Protein AF-A0A925VDE5-F1 (afdb_monomer)

Radius of gyration: 20.54 Å; Cα contacts (8 Å, |Δi|>4): 444; chains: 1; bounding box: 78×34×66 Å

pLDDT: mean 77.79, std 21.06, range [24.67, 97.5]

Secondary structure (DSSP, 8-state):
---TTS-----HHHHHHHEEEEEEEETTEEEEEEEEEEETT-EEE---SS----BT-EEEEEEEESSSSTTS-EEEEEEEE-SSEE-HHHHHHHHHHHTTPEEEEEEEEEETTEEEEEEEEEE-SSS-EEEEEEEEEETTEEEEEEEEEEGGGHHHHHHHHHHHHHH-EESS-------SSEEEEE-SS-EEEEETT------PPP------SSS---------PPPPPPP---------

Structure (mmCIF, N/CA/C/O backbone):
data_AF-A0A925VDE5-F1
#
_entry.id   AF-A0A925VDE5-F1
#
loop_
_atom_site.group_PDB
_atom_site.id
_atom_site.type_symbol
_atom_site.label_atom_id
_atom_site.label_alt_id
_atom_site.label_comp_id
_atom_site.label_asym_id
_atom_site.label_entity_id
_atom_site.label_seq_id
_atom_site.pdbx_PDB_ins_code
_atom_site.Cartn_x
_atom_site.Cartn_y
_atom_site.Cartn_z
_atom_site.occupancy
_atom_site.B_iso_or_equiv
_atom_site.auth_seq_id
_atom_site.auth_comp_id
_atom_site.auth_asym_id
_atom_site.auth_atom_id
_atom_site.pdbx_PDB_model_num
ATOM 1 N N . MET A 1 1 ? -10.157 -16.447 16.308 1.00 67.00 1 MET A N 1
ATOM 2 C CA . MET A 1 1 ? -9.083 -15.533 15.867 1.00 67.00 1 MET A CA 1
ATOM 3 C C . MET A 1 1 ? -9.595 -14.823 14.624 1.00 67.00 1 MET A C 1
ATOM 5 O O . MET A 1 1 ? -10.203 -15.494 13.803 1.00 67.00 1 MET A O 1
ATOM 9 N N . PHE A 1 2 ? -9.485 -13.497 14.546 1.00 75.62 2 PHE A N 1
ATOM 10 C CA . PHE A 1 2 ? -9.919 -12.732 13.371 1.00 75.62 2 PHE A CA 1
ATOM 11 C C . PHE A 1 2 ? -8.913 -12.941 12.231 1.00 75.62 2 PHE A C 1
ATOM 13 O O . PHE A 1 2 ? -7.712 -12.857 12.478 1.00 75.62 2 PHE A O 1
ATOM 20 N N . ASP A 1 3 ? -9.396 -13.231 11.022 1.00 83.00 3 ASP A N 1
ATOM 21 C CA . ASP A 1 3 ? -8.567 -13.341 9.818 1.00 83.00 3 ASP A CA 1
ATOM 22 C C . ASP A 1 3 ? -8.584 -11.995 9.064 1.00 83.00 3 ASP A C 1
ATOM 24 O O . ASP A 1 3 ? -9.620 -11.633 8.500 1.00 83.00 3 ASP A O 1
ATOM 28 N N . PRO A 1 4 ? -7.471 -11.235 9.055 1.00 75.38 4 PRO A N 1
ATOM 29 C CA . PRO A 1 4 ? -7.385 -9.941 8.380 1.00 75.38 4 PRO A CA 1
ATOM 30 C C . PRO A 1 4 ? -7.282 -10.037 6.849 1.00 75.38 4 PRO A C 1
ATOM 32 O O . PRO A 1 4 ? -7.330 -9.000 6.189 1.00 75.38 4 PRO A O 1
ATOM 35 N N . LEU A 1 5 ? -7.107 -11.239 6.284 1.00 82.81 5 LEU A N 1
ATOM 36 C CA . LEU A 1 5 ? -7.064 -11.492 4.839 1.00 82.81 5 LEU A CA 1
ATOM 37 C C . LEU A 1 5 ? -8.323 -12.200 4.322 1.00 82.81 5 LEU A C 1
ATOM 39 O O . LEU A 1 5 ? -8.438 -12.464 3.118 1.00 82.81 5 LEU A O 1
ATOM 43 N N . ALA A 1 6 ? -9.277 -12.509 5.205 1.00 82.00 6 ALA A N 1
ATOM 44 C CA . ALA A 1 6 ? -10.580 -12.996 4.791 1.00 82.00 6 ALA A CA 1
ATOM 45 C C . ALA A 1 6 ? -11.215 -11.966 3.844 1.00 82.00 6 ALA A C 1
ATOM 47 O O . ALA A 1 6 ? -11.175 -10.772 4.126 1.00 82.00 6 ALA A O 1
ATOM 48 N N . PRO A 1 7 ? -11.837 -12.367 2.726 1.00 79.94 7 PRO A N 1
ATOM 49 C CA . PRO A 1 7 ? -12.559 -11.415 1.898 1.00 79.94 7 PRO A CA 1
ATOM 50 C C . PRO A 1 7 ? -13.640 -10.707 2.726 1.00 79.94 7 PRO A C 1
ATOM 52 O O . PRO A 1 7 ? -14.416 -11.362 3.420 1.00 79.94 7 PRO A O 1
ATOM 55 N N . ALA A 1 8 ? -13.743 -9.382 2.612 1.00 73.44 8 ALA A N 1
ATOM 56 C CA . ALA A 1 8 ? -14.913 -8.635 3.072 1.00 73.44 8 ALA A CA 1
ATOM 57 C C . ALA A 1 8 ? -15.806 -8.293 1.873 1.00 73.44 8 ALA A C 1
ATOM 59 O O . ALA A 1 8 ? -15.737 -7.169 1.360 1.00 73.44 8 ALA A O 1
ATOM 60 N N . PRO A 1 9 ? -16.613 -9.247 1.369 1.00 62.50 9 PRO A N 1
ATOM 61 C CA . PRO A 1 9 ? -17.430 -9.011 0.195 1.00 62.50 9 PRO A CA 1
ATOM 62 C C . PRO A 1 9 ? -18.442 -7.907 0.494 1.00 62.50 9 PRO A C 1
ATOM 64 O O . PRO A 1 9 ? -19.339 -8.046 1.324 1.00 62.50 9 PRO A O 1
ATOM 67 N N . LYS A 1 10 ? -18.301 -6.795 -0.220 1.00 71.31 10 LYS A N 1
ATOM 68 C CA . LYS A 1 10 ? -19.336 -5.778 -0.357 1.00 71.31 10 LYS A CA 1
ATOM 69 C C . LYS A 1 10 ? -19.790 -5.774 -1.802 1.00 71.31 10 LYS A C 1
ATOM 71 O O . LYS A 1 10 ? -18.966 -5.821 -2.712 1.00 71.31 10 LYS A O 1
ATOM 76 N N . SER A 1 11 ? -21.102 -5.697 -2.011 1.00 81.38 11 SER A N 1
ATOM 77 C CA . SER A 1 11 ? -21.632 -5.439 -3.348 1.00 81.38 11 SER A CA 1
ATOM 78 C C . SER A 1 11 ? -21.081 -4.106 -3.872 1.00 81.38 11 SER A C 1
ATOM 80 O O . SER A 1 11 ? -20.835 -3.187 -3.083 1.00 81.38 11 SER A O 1
ATOM 82 N N . LEU A 1 12 ? -20.930 -3.965 -5.192 1.00 81.75 12 LEU A N 1
ATOM 83 C CA . LEU A 1 12 ? -20.529 -2.688 -5.798 1.00 81.75 12 LEU A CA 1
ATOM 84 C C . LEU A 1 12 ? -21.461 -1.539 -5.380 1.00 81.75 12 LEU A C 1
ATOM 86 O O . LEU A 1 12 ? -20.987 -0.437 -5.126 1.00 81.75 12 LEU A O 1
ATOM 90 N N . ALA A 1 13 ? -22.761 -1.809 -5.210 1.00 85.06 13 ALA A N 1
ATOM 91 C CA . ALA A 1 13 ? -23.726 -0.831 -4.706 1.00 85.06 13 ALA A CA 1
ATOM 92 C C . ALA A 1 13 ? -23.384 -0.345 -3.285 1.00 85.06 13 ALA A C 1
ATOM 94 O O . ALA A 1 13 ? -23.458 0.848 -2.994 1.00 85.06 13 ALA A O 1
ATOM 95 N N . THR A 1 14 ? -22.954 -1.251 -2.401 1.00 87.44 14 THR A N 1
ATOM 96 C CA . THR A 1 14 ? -22.487 -0.896 -1.053 1.00 87.44 14 THR A CA 1
ATOM 97 C C . THR A 1 14 ? -21.187 -0.096 -1.101 1.00 87.44 14 THR A C 1
ATOM 99 O O . THR A 1 14 ? -21.013 0.836 -0.319 1.00 87.44 14 THR A O 1
ATOM 102 N N . ILE A 1 15 ? -20.257 -0.441 -1.996 1.00 88.94 15 ILE A N 1
ATOM 103 C CA . ILE A 1 15 ? -19.004 0.310 -2.155 1.00 88.94 15 ILE A CA 1
ATOM 104 C C . ILE A 1 15 ? -19.316 1.730 -2.636 1.00 88.94 15 ILE A C 1
ATOM 106 O O . ILE A 1 15 ? -18.914 2.673 -1.967 1.00 88.94 15 ILE A O 1
ATOM 110 N N . ALA A 1 16 ? -20.130 1.889 -3.681 1.00 88.00 16 ALA A N 1
ATOM 111 C CA . ALA A 1 16 ? -20.531 3.192 -4.220 1.00 88.00 16 ALA A CA 1
ATOM 112 C C . ALA A 1 16 ? -21.254 4.090 -3.194 1.00 88.00 16 ALA A C 1
ATOM 114 O O . ALA A 1 16 ? -21.103 5.316 -3.195 1.00 88.00 16 ALA A O 1
ATOM 115 N N . SER A 1 17 ? -22.030 3.506 -2.274 1.00 91.44 17 SER A N 1
ATOM 116 C CA . SER A 1 17 ? -22.683 4.287 -1.220 1.00 91.44 17 SER A CA 1
ATOM 117 C C . SER A 1 17 ? -21.722 4.708 -0.103 1.00 91.44 17 SER A C 1
ATOM 119 O O . SER A 1 17 ? -21.915 5.779 0.475 1.00 91.44 17 SER A O 1
ATOM 121 N N . THR A 1 18 ? -20.661 3.936 0.161 1.00 92.81 18 THR A N 1
ATOM 122 C CA . THR A 1 18 ? -19.755 4.131 1.310 1.00 92.81 18 THR A CA 1
ATOM 123 C C . THR A 1 18 ? -18.369 4.677 0.967 1.00 92.81 18 THR A C 1
ATOM 125 O O . THR A 1 18 ? -17.660 5.091 1.883 1.00 92.81 18 THR A O 1
ATOM 128 N N . HIS A 1 19 ? -17.992 4.709 -0.311 1.00 95.31 19 HIS A N 1
ATOM 129 C CA . HIS A 1 19 ? -16.675 5.137 -0.784 1.00 95.31 19 HIS A CA 1
ATOM 130 C C . HIS A 1 19 ? -16.787 6.201 -1.875 1.00 95.31 19 HIS A C 1
ATOM 132 O O . HIS A 1 19 ? -17.754 6.204 -2.638 1.00 95.31 19 HIS A O 1
ATOM 138 N N . ASP A 1 20 ? -15.781 7.065 -1.945 1.00 94.56 20 ASP A N 1
ATOM 139 C CA . ASP A 1 20 ? -15.517 7.948 -3.079 1.00 94.56 20 ASP A CA 1
ATOM 140 C C . ASP A 1 20 ? -14.360 7.378 -3.909 1.00 94.56 20 ASP A C 1
ATOM 142 O O . ASP A 1 20 ? -13.532 6.614 -3.405 1.00 94.56 20 ASP A O 1
ATOM 146 N N . LEU A 1 21 ? -14.303 7.734 -5.193 1.00 94.56 21 LEU A N 1
ATOM 147 C CA . LEU A 1 21 ? -13.144 7.442 -6.031 1.00 94.56 21 LEU A CA 1
ATOM 148 C C . LEU A 1 21 ? -12.074 8.509 -5.771 1.00 94.56 21 LEU A C 1
ATOM 150 O O . LEU A 1 21 ? -12.279 9.682 -6.080 1.00 94.56 21 LEU A O 1
ATOM 154 N N . ALA A 1 22 ? -10.946 8.102 -5.197 1.00 94.31 22 ALA A N 1
ATOM 155 C CA . ALA A 1 22 ? -9.779 8.953 -5.028 1.00 94.31 22 ALA A CA 1
ATOM 156 C C . ALA A 1 22 ? -8.793 8.745 -6.173 1.00 94.31 22 ALA A C 1
ATOM 158 O O . ALA A 1 22 ? -8.600 7.624 -6.647 1.00 94.31 22 ALA A O 1
ATOM 159 N N . HIS A 1 23 ? -8.132 9.834 -6.550 1.00 95.12 23 HIS A N 1
ATOM 160 C CA . HIS A 1 23 ? -7.035 9.847 -7.502 1.00 95.12 23 HIS A CA 1
ATOM 161 C C . HIS A 1 23 ? -5.807 10.471 -6.856 1.00 95.12 23 HIS A C 1
ATOM 163 O O . HIS A 1 23 ? -5.920 11.398 -6.052 1.00 95.12 23 HIS A O 1
ATOM 169 N N . GLY A 1 24 ? -4.637 9.983 -7.232 1.00 93.25 24 GLY A N 1
ATOM 170 C CA . GLY A 1 24 ? -3.374 10.549 -6.793 1.00 93.25 24 GLY A CA 1
ATOM 171 C C . GLY A 1 24 ? -2.244 10.146 -7.721 1.00 93.25 24 GLY A C 1
ATOM 172 O O . GLY A 1 24 ? -2.473 9.586 -8.793 1.00 93.25 24 GLY A O 1
ATOM 173 N N . GLY A 1 25 ? -1.027 10.440 -7.286 1.00 90.62 25 GLY A N 1
ATOM 174 C CA . GLY A 1 25 ? 0.185 10.261 -8.069 1.00 90.62 25 GLY A CA 1
ATOM 175 C C . GLY A 1 25 ? 1.009 11.538 -8.069 1.00 90.62 25 GLY A C 1
ATOM 176 O O . GLY A 1 25 ? 0.601 12.569 -7.533 1.00 90.62 25 GLY A O 1
ATOM 177 N N . ARG A 1 26 ? 2.190 11.455 -8.663 1.00 88.75 26 ARG A N 1
ATOM 178 C CA . ARG A 1 26 ? 3.090 12.588 -8.819 1.00 88.75 26 ARG A CA 1
ATOM 179 C C . ARG A 1 26 ? 2.842 13.295 -10.139 1.00 88.75 26 ARG A C 1
ATOM 181 O O . ARG A 1 26 ? 2.698 12.652 -11.175 1.00 88.75 26 ARG A O 1
ATOM 188 N N . GLU A 1 27 ? 2.876 14.620 -10.101 1.00 86.38 27 GLU A N 1
ATOM 189 C CA . GLU A 1 27 ? 2.739 15.452 -11.299 1.00 86.38 27 GLU A CA 1
ATOM 190 C C . GLU A 1 27 ? 3.908 15.250 -12.277 1.00 86.38 27 GLU A C 1
ATOM 192 O O . GLU A 1 27 ? 3.706 15.196 -13.488 1.00 86.38 27 GLU A O 1
ATOM 197 N N . ASP A 1 28 ? 5.124 15.055 -11.756 1.00 86.56 28 ASP A N 1
ATOM 198 C CA . ASP A 1 28 ? 6.341 14.834 -12.543 1.00 86.56 28 ASP A CA 1
ATOM 199 C C . ASP A 1 28 ? 6.553 13.371 -12.976 1.00 86.56 28 ASP A C 1
ATOM 201 O O . ASP A 1 28 ? 7.454 13.086 -13.764 1.00 86.56 28 ASP A O 1
ATOM 205 N N . GLU A 1 29 ? 5.715 12.437 -12.511 1.00 88.00 29 GLU A N 1
ATOM 206 C CA . GLU A 1 29 ? 5.744 11.040 -12.950 1.00 88.00 29 GLU A CA 1
ATOM 207 C C . GLU A 1 29 ? 4.331 10.504 -13.232 1.00 88.00 29 GLU A C 1
ATOM 209 O O . GLU A 1 29 ? 3.722 9.856 -12.372 1.00 88.00 29 GLU A O 1
ATOM 214 N N . PRO A 1 30 ? 3.832 10.663 -14.472 1.00 88.56 30 PRO A N 1
ATOM 215 C CA . PRO A 1 30 ? 2.507 10.184 -14.874 1.00 88.56 30 PRO A CA 1
ATOM 216 C C . PRO A 1 30 ? 2.288 8.679 -14.663 1.00 88.56 30 PRO A C 1
ATOM 218 O O . PRO A 1 30 ? 1.166 8.246 -14.422 1.00 88.56 30 PRO A O 1
ATOM 221 N N . ALA A 1 31 ? 3.355 7.873 -14.701 1.00 89.31 31 ALA A N 1
ATOM 222 C CA . ALA A 1 31 ? 3.292 6.430 -14.446 1.00 89.31 31 ALA A CA 1
ATOM 223 C C . ALA A 1 31 ? 2.929 6.074 -12.988 1.00 89.31 31 ALA A C 1
ATOM 225 O O . ALA A 1 31 ? 2.591 4.930 -12.704 1.00 89.31 31 ALA A O 1
ATOM 226 N N . SER A 1 32 ? 2.999 7.038 -12.064 1.00 91.56 32 SER A N 1
ATOM 227 C CA . SER A 1 32 ? 2.571 6.865 -10.671 1.00 91.56 32 SER A CA 1
ATOM 228 C C . SER A 1 32 ? 1.093 7.203 -10.442 1.00 91.56 32 SER A C 1
ATOM 230 O O . SER A 1 32 ? 0.593 7.031 -9.329 1.00 91.56 32 SER A O 1
ATOM 232 N N . ALA A 1 33 ? 0.393 7.698 -11.470 1.00 94.44 33 ALA A N 1
ATOM 233 C CA . ALA A 1 33 ? -1.006 8.077 -11.364 1.00 94.44 33 ALA A CA 1
ATOM 234 C C . ALA A 1 33 ? -1.892 6.854 -11.096 1.00 94.44 33 ALA A C 1
ATOM 236 O O . ALA A 1 33 ? -1.809 5.838 -11.793 1.00 94.44 33 ALA A O 1
ATOM 237 N N . TYR A 1 34 ? -2.771 6.966 -10.105 1.00 95.06 34 TYR A N 1
ATOM 238 C CA . TYR A 1 34 ? -3.639 5.875 -9.674 1.00 95.06 34 TYR A CA 1
ATOM 239 C C . TYR A 1 34 ? -5.066 6.341 -9.384 1.00 95.06 34 TYR A C 1
ATOM 241 O O . TYR A 1 34 ? -5.344 7.530 -9.205 1.00 95.06 34 TYR A O 1
ATOM 249 N N . GLY A 1 35 ? -5.970 5.367 -9.315 1.00 95.25 35 GLY A N 1
ATOM 250 C CA . GLY A 1 35 ? -7.316 5.511 -8.780 1.00 95.25 35 GLY A CA 1
ATOM 251 C C . GLY A 1 35 ? -7.643 4.376 -7.811 1.00 95.25 35 GLY A C 1
ATOM 252 O O . GLY A 1 35 ? -7.203 3.242 -8.011 1.00 95.25 35 GLY A O 1
ATOM 253 N N . MET A 1 36 ? -8.400 4.667 -6.754 1.00 94.88 36 MET A N 1
ATOM 254 C CA . MET A 1 36 ? -8.922 3.651 -5.833 1.00 94.88 36 MET A CA 1
ATOM 255 C C . MET A 1 36 ? -10.155 4.144 -5.072 1.00 94.88 36 MET A C 1
ATOM 257 O O . MET A 1 36 ? -10.338 5.345 -4.876 1.00 94.88 36 MET A O 1
ATOM 261 N N . PHE A 1 37 ? -10.991 3.223 -4.598 1.00 94.88 37 PHE A N 1
ATOM 262 C CA . PHE A 1 37 ? -12.087 3.555 -3.693 1.00 94.88 37 PHE A CA 1
ATOM 263 C C . PHE A 1 37 ? -11.563 3.805 -2.282 1.00 94.88 37 PHE A C 1
ATOM 265 O O . PHE A 1 37 ? -10.859 2.967 -1.726 1.00 94.88 37 PHE A O 1
ATOM 272 N N . VAL A 1 38 ? -11.966 4.921 -1.680 1.00 95.00 38 VAL A N 1
ATOM 273 C CA . VAL A 1 38 ? -11.643 5.285 -0.293 1.00 95.00 38 VAL A CA 1
ATOM 274 C C . VAL A 1 38 ? -12.914 5.567 0.492 1.00 95.00 38 VAL A C 1
ATOM 276 O O . VAL A 1 38 ? -13.869 6.081 -0.088 1.00 95.00 38 VAL A O 1
ATOM 279 N N . PRO A 1 39 ? -12.987 5.242 1.793 1.00 95.25 39 PRO A N 1
ATOM 280 C CA . PRO A 1 39 ? -14.195 5.494 2.560 1.00 95.25 39 PRO A CA 1
ATOM 281 C C . PRO A 1 39 ? -14.543 6.987 2.573 1.00 95.25 39 PRO A C 1
ATOM 283 O O . PRO A 1 39 ? -13.680 7.845 2.767 1.00 95.25 39 PRO A O 1
ATOM 286 N N . LYS A 1 40 ? -15.830 7.298 2.401 1.00 94.62 40 LYS A N 1
ATOM 287 C CA . LYS A 1 40 ? -16.327 8.677 2.461 1.00 94.62 40 LYS A CA 1
ATOM 288 C C . LYS A 1 40 ? -15.961 9.319 3.795 1.00 94.62 40 LYS A C 1
ATOM 290 O O . LYS A 1 40 ? -15.984 8.658 4.836 1.00 94.62 40 LYS A O 1
ATOM 295 N N . ARG A 1 41 ? -15.739 10.636 3.765 1.00 93.38 41 ARG A N 1
ATOM 296 C CA . ARG A 1 41 ? -15.432 11.489 4.934 1.00 93.38 41 ARG A CA 1
ATOM 297 C C . ARG A 1 41 ? -14.061 11.258 5.574 1.00 93.38 41 ARG A C 1
ATOM 299 O O . ARG A 1 41 ? -13.786 11.879 6.594 1.00 93.38 41 ARG A O 1
ATOM 306 N N . TRP A 1 42 ? -13.216 10.402 5.006 1.00 94.25 42 TRP A N 1
ATOM 307 C CA . TRP A 1 42 ? -11.829 10.303 5.448 1.00 94.25 42 TRP A CA 1
ATOM 308 C C . TRP A 1 42 ? -11.058 11.542 4.987 1.00 94.25 42 TRP A C 1
ATOM 310 O O . TRP A 1 42 ? -11.232 12.011 3.860 1.00 94.25 42 TRP A O 1
ATOM 320 N N . ALA A 1 43 ? -10.215 12.081 5.865 1.00 91.50 43 ALA A N 1
ATOM 321 C CA . ALA A 1 43 ? -9.253 13.112 5.512 1.00 91.50 43 ALA A CA 1
ATOM 322 C C . ALA A 1 43 ? -8.308 12.567 4.438 1.00 91.50 43 ALA A C 1
ATOM 324 O O . ALA A 1 43 ? -7.895 11.414 4.518 1.00 91.50 43 ALA A O 1
ATOM 325 N N . CYS A 1 44 ? -7.974 13.384 3.444 1.00 93.69 44 CYS A N 1
ATOM 326 C CA . CYS A 1 44 ? -7.231 12.967 2.261 1.00 93.69 44 CYS A CA 1
ATOM 327 C C . CYS A 1 44 ? -6.044 13.903 2.019 1.00 93.69 44 CYS A C 1
ATOM 329 O O . CYS A 1 44 ? -6.202 15.124 2.032 1.00 93.69 44 CYS A O 1
ATOM 331 N N . ALA A 1 45 ? -4.876 13.321 1.761 1.00 90.31 45 ALA A N 1
ATOM 332 C CA . ALA A 1 45 ? -3.696 14.009 1.262 1.00 90.31 45 ALA A CA 1
ATOM 333 C C . ALA A 1 45 ? -3.107 13.220 0.087 1.00 90.31 45 ALA A C 1
ATOM 335 O O . ALA A 1 45 ? -2.700 12.071 0.247 1.00 90.31 45 ALA A O 1
ATOM 336 N N . THR A 1 46 ? -3.060 13.835 -1.093 1.00 89.69 46 THR A N 1
ATOM 337 C CA . THR A 1 46 ? -2.523 13.235 -2.333 1.00 89.69 46 THR A CA 1
ATOM 338 C C . THR A 1 46 ? -1.402 14.061 -2.959 1.00 89.69 46 THR A C 1
ATOM 340 O O . THR A 1 46 ? -0.816 13.645 -3.952 1.00 89.69 46 THR A O 1
ATOM 343 N N . ALA A 1 47 ? -1.068 15.204 -2.358 1.00 84.69 47 ALA A N 1
ATOM 344 C CA . ALA A 1 47 ? 0.056 16.042 -2.743 1.00 84.69 47 ALA A CA 1
ATOM 345 C C . ALA A 1 47 ? 1.060 16.097 -1.587 1.00 84.69 47 ALA A C 1
ATOM 347 O O . ALA A 1 47 ? 0.717 16.499 -0.474 1.00 84.69 47 ALA A O 1
ATOM 348 N N . PHE A 1 48 ? 2.300 15.698 -1.862 1.00 83.44 48 PHE A N 1
ATOM 349 C CA . PHE A 1 48 ? 3.389 15.663 -0.890 1.00 83.44 48 PHE A CA 1
ATOM 350 C C . PHE A 1 48 ? 4.577 16.452 -1.437 1.00 83.44 48 PHE A C 1
ATOM 352 O O . PHE A 1 48 ? 4.962 16.282 -2.592 1.00 83.44 48 PHE A O 1
ATOM 359 N N . SER A 1 49 ? 5.169 17.314 -0.612 1.00 80.38 49 SER A N 1
ATOM 360 C CA . SER A 1 49 ? 6.370 18.082 -0.951 1.00 80.38 49 SER A CA 1
ATOM 361 C C . SER A 1 49 ? 7.560 17.631 -0.103 1.00 80.38 49 SER A C 1
ATOM 363 O O . SER A 1 49 ? 7.392 17.054 0.971 1.00 80.38 49 SER A O 1
ATOM 365 N N . GLY A 1 50 ? 8.781 17.852 -0.600 1.00 81.62 50 GLY A N 1
ATOM 366 C CA . GLY A 1 50 ? 10.008 17.474 0.116 1.00 81.62 50 GLY A CA 1
ATOM 367 C C . GLY A 1 50 ? 10.252 15.963 0.215 1.00 81.62 50 GLY A C 1
ATOM 368 O O . GLY A 1 50 ? 11.054 15.527 1.038 1.00 81.62 50 GLY A O 1
ATOM 369 N N . VAL A 1 51 ? 9.573 15.160 -0.607 1.00 81.00 51 VAL A N 1
ATOM 370 C CA . VAL A 1 51 ? 9.765 13.708 -0.661 1.00 81.00 51 VAL A CA 1
ATOM 371 C C . VAL A 1 51 ? 11.080 13.390 -1.370 1.00 81.00 51 VAL A C 1
ATOM 373 O O . VAL A 1 51 ? 11.236 13.637 -2.567 1.00 81.00 51 VAL A O 1
ATOM 376 N N . THR A 1 52 ? 12.025 12.800 -0.641 1.00 78.81 52 THR A N 1
ATOM 377 C CA . THR A 1 52 ? 13.248 12.263 -1.242 1.00 78.81 52 THR A CA 1
ATOM 378 C C . THR A 1 52 ? 12.901 11.078 -2.127 1.00 78.81 52 THR A C 1
ATOM 380 O O . THR A 1 52 ? 12.300 10.111 -1.667 1.00 78.81 52 THR A O 1
ATOM 383 N N . SER A 1 53 ? 13.315 11.151 -3.389 1.00 80.31 53 SER A N 1
ATOM 384 C CA . SER A 1 53 ? 13.097 10.085 -4.363 1.00 80.31 53 SER A CA 1
ATOM 385 C C . SER A 1 53 ? 14.361 9.260 -4.565 1.00 80.31 53 SER A C 1
ATOM 387 O O . SER A 1 53 ? 15.464 9.809 -4.575 1.00 80.31 53 SER A O 1
ATOM 389 N N . GLY A 1 54 ? 14.223 7.947 -4.733 1.00 82.12 54 GLY A N 1
ATOM 390 C CA . GLY A 1 54 ? 15.371 7.064 -4.930 1.00 82.12 54 GLY A CA 1
ATOM 391 C C . GLY A 1 54 ? 14.997 5.597 -5.095 1.00 82.12 54 GLY A C 1
ATOM 392 O O . GLY A 1 54 ? 13.869 5.187 -4.826 1.00 82.12 54 GLY A O 1
ATOM 393 N N . LEU A 1 55 ? 15.962 4.789 -5.540 1.00 81.25 55 LEU A N 1
ATOM 394 C CA . LEU A 1 55 ? 15.763 3.346 -5.637 1.00 81.25 55 LEU A CA 1
ATOM 395 C C . LEU A 1 55 ? 15.593 2.738 -4.237 1.00 81.25 55 LEU A C 1
ATOM 397 O O . LEU A 1 55 ? 16.331 3.070 -3.307 1.00 81.25 55 LEU A O 1
ATOM 401 N N . GLY A 1 56 ? 14.589 1.875 -4.103 1.00 80.12 56 GLY A N 1
ATOM 402 C CA . GLY A 1 56 ? 14.187 1.207 -2.870 1.00 80.12 56 GLY A CA 1
ATOM 403 C C . GLY A 1 56 ? 13.627 2.129 -1.785 1.00 80.12 56 GLY A C 1
ATOM 404 O O . GLY A 1 56 ? 13.311 1.638 -0.704 1.00 80.12 56 GLY A O 1
ATOM 405 N N . VAL A 1 57 ? 13.488 3.434 -2.048 1.00 84.62 57 VAL A N 1
ATOM 406 C CA . VAL A 1 57 ? 12.896 4.397 -1.110 1.00 84.62 57 VAL A CA 1
ATOM 407 C C . VAL A 1 57 ? 11.380 4.426 -1.321 1.00 84.62 57 VAL A C 1
ATOM 409 O O . VAL A 1 57 ? 10.947 4.696 -2.443 1.00 84.62 57 VAL A O 1
ATOM 412 N N . PRO A 1 58 ? 10.563 4.171 -0.283 1.00 89.25 58 PRO A N 1
ATOM 413 C CA . PRO A 1 58 ? 9.122 4.362 -0.369 1.00 89.25 58 PRO A CA 1
ATOM 414 C C . PRO A 1 58 ? 8.768 5.843 -0.496 1.00 89.25 58 PRO A C 1
ATOM 416 O O . PRO A 1 58 ? 9.131 6.660 0.350 1.00 89.25 58 PRO A O 1
ATOM 419 N N . GLU A 1 59 ? 8.009 6.176 -1.530 1.00 92.38 59 GLU A N 1
ATOM 420 C CA . GLU A 1 59 ? 7.497 7.516 -1.790 1.00 92.38 59 GLU A CA 1
ATOM 421 C C . GLU A 1 59 ? 5.991 7.556 -1.530 1.00 92.38 59 GLU A C 1
ATOM 423 O O . GLU A 1 59 ? 5.262 6.741 -2.103 1.00 92.38 59 GLU A O 1
ATOM 428 N N . PRO A 1 60 ? 5.491 8.474 -0.687 1.00 93.69 60 PRO A N 1
ATOM 429 C CA . PRO A 1 60 ? 4.062 8.624 -0.472 1.00 93.69 60 PRO A CA 1
ATOM 430 C C . PRO A 1 60 ? 3.378 9.190 -1.720 1.00 93.69 60 PRO A C 1
ATOM 432 O O . PRO A 1 60 ? 3.796 10.204 -2.274 1.00 93.69 60 PRO A O 1
ATOM 435 N N . LEU A 1 61 ? 2.293 8.534 -2.126 1.00 94.81 61 LEU A N 1
ATOM 436 C CA . LEU A 1 61 ? 1.392 8.968 -3.196 1.00 94.81 61 LEU A CA 1
ATOM 437 C C . LEU A 1 61 ? -0.014 9.304 -2.675 1.00 94.81 61 LEU A C 1
ATOM 439 O O . LEU A 1 61 ? -0.804 9.947 -3.366 1.00 94.81 61 LEU A O 1
ATOM 443 N N . GLY A 1 62 ? -0.362 8.841 -1.475 1.00 94.31 62 GLY A N 1
ATOM 444 C CA . GLY A 1 62 ? -1.661 9.087 -0.860 1.00 94.31 62 GLY A CA 1
ATOM 445 C C . GLY A 1 62 ? -1.678 8.735 0.619 1.00 94.31 62 GLY A C 1
ATOM 446 O O . GLY A 1 62 ? -1.059 7.761 1.040 1.00 94.31 62 GLY A O 1
ATOM 447 N N . ALA A 1 63 ? -2.415 9.508 1.403 1.00 95.31 63 ALA A N 1
ATOM 448 C CA . ALA A 1 63 ? -2.740 9.197 2.783 1.00 95.31 63 ALA A CA 1
ATOM 449 C C . ALA A 1 63 ? -4.204 9.545 3.043 1.00 95.31 63 ALA A C 1
ATOM 451 O O . ALA A 1 63 ? -4.647 10.664 2.779 1.00 95.31 63 ALA A O 1
ATOM 452 N N . PHE A 1 64 ? -4.942 8.576 3.569 1.00 95.31 64 PHE A N 1
ATOM 453 C CA . PHE A 1 64 ? -6.353 8.701 3.892 1.00 95.31 64 PHE A CA 1
ATOM 454 C C . PHE A 1 64 ? -6.541 8.316 5.350 1.00 95.31 64 PHE A C 1
ATOM 456 O O . PHE A 1 64 ? -6.185 7.201 5.720 1.00 95.31 64 PHE A O 1
ATOM 463 N N . LEU A 1 65 ? -7.086 9.203 6.177 1.00 94.38 65 LEU A N 1
ATOM 464 C CA . LEU A 1 65 ? -7.251 8.959 7.611 1.00 94.38 65 LEU A CA 1
ATOM 465 C C . LEU A 1 65 ? -8.703 9.158 8.025 1.00 94.38 65 LEU A C 1
ATOM 467 O O . LEU A 1 65 ? -9.355 10.088 7.555 1.00 94.38 65 LEU A O 1
ATOM 471 N N . LEU A 1 66 ? -9.204 8.335 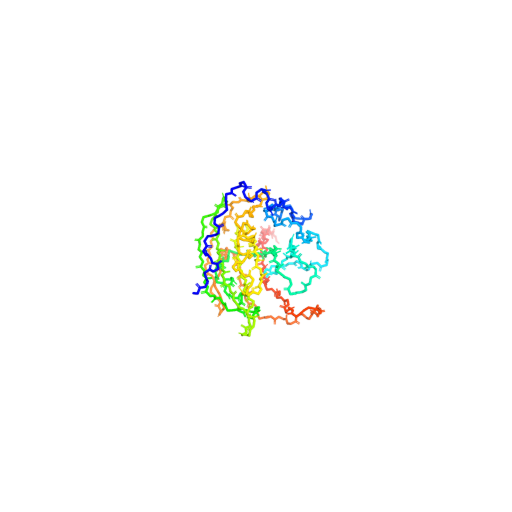8.944 1.00 91.25 66 LEU A N 1
ATOM 472 C CA . LEU A 1 66 ? -10.535 8.562 9.517 1.00 91.25 66 LEU A CA 1
ATOM 473 C C . LEU A 1 66 ? -10.597 9.918 10.245 1.00 91.25 66 LEU A C 1
ATOM 475 O O . LEU A 1 66 ? -11.584 10.637 10.138 1.00 91.25 66 LEU A O 1
ATOM 479 N N . GLU A 1 67 ? -9.519 10.270 10.946 1.00 88.00 67 GLU A N 1
ATOM 480 C CA . GLU A 1 67 ? -9.329 11.514 11.692 1.00 88.00 67 GLU A CA 1
ATOM 481 C C . GLU A 1 67 ? -7.868 11.984 11.559 1.00 88.00 67 GLU A C 1
ATOM 483 O O . GLU A 1 67 ? -6.972 11.150 11.416 1.00 88.00 67 GLU A O 1
ATOM 488 N N . PRO A 1 68 ? -7.574 13.294 11.650 1.00 82.25 68 PRO A N 1
ATOM 489 C CA . PRO A 1 68 ? -6.212 13.827 11.564 1.00 82.25 68 PRO A CA 1
ATOM 490 C C . PRO A 1 68 ? -5.428 13.602 12.873 1.00 82.25 68 PRO A C 1
ATOM 492 O O . PRO A 1 68 ? -5.004 14.544 13.539 1.00 82.25 68 PRO A O 1
ATOM 495 N N . SER A 1 69 ? -5.258 12.339 13.263 1.00 82.81 69 SER A N 1
ATOM 496 C CA . SER A 1 69 ? -4.557 11.907 14.474 1.00 82.81 69 SER A CA 1
ATOM 497 C C . SER A 1 69 ? -3.543 10.805 14.143 1.00 82.81 69 SER A C 1
ATOM 499 O O . SER A 1 69 ? -3.864 9.923 13.346 1.00 82.81 69 SER A O 1
ATOM 501 N N . PRO A 1 70 ? -2.354 10.778 14.782 1.00 75.00 70 PRO A N 1
ATOM 502 C CA . PRO A 1 70 ? -1.337 9.749 14.537 1.00 75.00 70 PRO A CA 1
ATOM 503 C C . PRO A 1 70 ? -1.789 8.312 14.821 1.00 75.00 70 PRO A C 1
ATOM 505 O O . PRO A 1 70 ? -1.182 7.373 14.324 1.00 75.00 70 PRO A O 1
ATOM 508 N N . GLN A 1 71 ? -2.819 8.136 15.650 1.00 81.69 71 GLN A N 1
ATOM 509 C CA . GLN A 1 71 ? -3.370 6.822 15.999 1.00 81.69 71 GLN A CA 1
ATOM 510 C C . GLN A 1 71 ? -4.627 6.475 15.196 1.00 81.69 71 GLN A C 1
ATOM 512 O O . GLN A 1 71 ? -5.250 5.446 15.451 1.00 81.69 71 GLN A O 1
ATOM 517 N N . SER A 1 72 ? -5.047 7.354 14.284 1.00 87.62 72 SER A N 1
ATOM 518 C CA . SER A 1 72 ? -6.251 7.142 13.496 1.00 87.62 72 SER A CA 1
ATOM 519 C C . SER A 1 72 ? -6.055 5.984 12.515 1.00 87.62 72 SER A C 1
ATOM 521 O O . SER A 1 72 ? -4.952 5.819 11.988 1.00 87.62 72 SER A O 1
ATOM 523 N N . PRO A 1 73 ? -7.104 5.194 12.227 1.00 94.50 73 PRO A N 1
ATOM 524 C CA . PRO A 1 73 ? -7.073 4.278 11.102 1.00 94.50 73 PRO A CA 1
ATOM 525 C C . PRO A 1 73 ? -6.681 5.011 9.825 1.00 94.50 73 PRO A C 1
ATOM 527 O O . PRO A 1 73 ? -7.207 6.091 9.536 1.00 94.50 73 PRO A O 1
ATOM 530 N N . ALA A 1 74 ? -5.790 4.399 9.059 1.00 95.88 74 ALA A N 1
ATOM 531 C CA . ALA A 1 74 ? -5.241 5.000 7.863 1.00 95.88 74 ALA A CA 1
ATOM 532 C C . ALA A 1 74 ? -5.199 4.007 6.705 1.00 95.88 74 ALA A C 1
ATOM 534 O O . ALA A 1 74 ? -4.998 2.809 6.889 1.00 95.88 74 ALA A O 1
ATOM 535 N N . VAL A 1 75 ? -5.343 4.533 5.496 1.00 97.31 75 VAL A N 1
ATOM 536 C CA . VAL A 1 75 ? -4.934 3.870 4.266 1.00 97.31 75 VAL A CA 1
ATOM 537 C C . VAL A 1 75 ? -3.840 4.721 3.645 1.00 97.31 75 VAL A C 1
ATOM 539 O O . VAL A 1 75 ? -4.038 5.904 3.376 1.00 97.31 75 VAL A O 1
ATO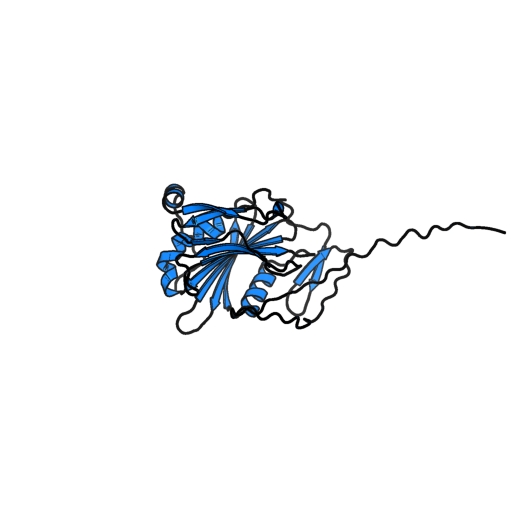M 542 N N . LEU A 1 76 ? -2.676 4.124 3.436 1.00 96.88 76 LEU A N 1
ATOM 543 C CA . LEU A 1 76 ? -1.507 4.777 2.869 1.00 96.88 76 LEU A CA 1
ATOM 544 C C . LEU A 1 76 ? -1.219 4.171 1.503 1.00 96.88 76 LEU A C 1
ATOM 546 O O . LEU A 1 76 ? -1.274 2.956 1.336 1.00 96.88 76 LEU A O 1
ATOM 550 N N . VAL A 1 77 ? -0.896 5.014 0.533 1.00 97.38 77 VAL A N 1
ATOM 551 C CA . VAL A 1 77 ? -0.456 4.602 -0.796 1.00 97.38 77 VAL A CA 1
ATOM 552 C C . VAL A 1 77 ? 0.986 5.043 -0.941 1.00 97.38 77 VAL A C 1
ATOM 554 O O . VAL A 1 77 ? 1.289 6.234 -0.856 1.00 97.38 77 VAL A O 1
ATOM 557 N N . THR A 1 78 ? 1.878 4.083 -1.148 1.00 96.69 78 THR A N 1
ATOM 558 C CA . THR A 1 78 ? 3.297 4.341 -1.392 1.00 96.69 78 THR A CA 1
ATOM 559 C C . THR A 1 78 ? 3.763 3.646 -2.659 1.00 96.69 78 THR A C 1
ATOM 561 O O . THR A 1 78 ? 3.152 2.683 -3.124 1.00 96.69 78 THR A O 1
ATOM 564 N N . MET A 1 79 ? 4.854 4.140 -3.224 1.00 94.75 79 MET A N 1
ATOM 565 C CA . MET A 1 79 ? 5.525 3.534 -4.362 1.00 94.75 79 MET A CA 1
ATOM 566 C C . MET A 1 79 ? 7.018 3.433 -4.082 1.00 94.75 79 MET A C 1
ATOM 568 O O . MET A 1 79 ? 7.642 4.398 -3.656 1.00 94.75 79 MET A O 1
ATOM 572 N N . CYS A 1 80 ? 7.598 2.277 -4.372 1.00 92.75 80 CYS A N 1
ATOM 573 C CA . CYS A 1 80 ? 9.040 2.076 -4.402 1.00 92.75 80 CYS A CA 1
ATOM 574 C C . CYS A 1 80 ? 9.476 1.849 -5.848 1.00 92.75 80 CYS A C 1
ATOM 576 O O . CYS A 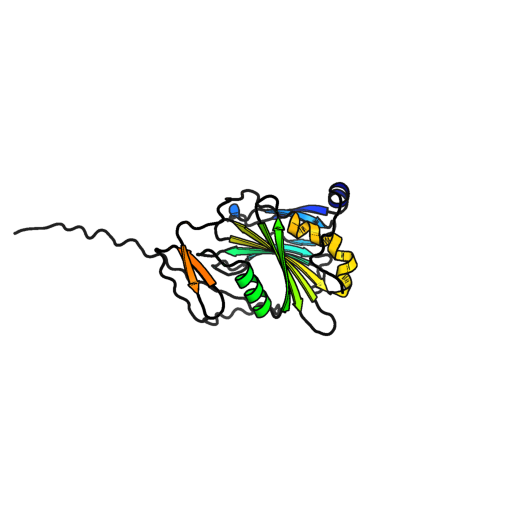1 80 ? 8.855 1.057 -6.559 1.00 92.75 80 CYS A O 1
ATOM 578 N N . ARG A 1 81 ? 10.564 2.492 -6.280 1.00 89.31 81 ARG A N 1
ATOM 579 C CA . ARG A 1 81 ? 11.212 2.179 -7.564 1.00 89.31 81 ARG A CA 1
ATOM 580 C C . ARG A 1 81 ? 12.383 1.243 -7.339 1.00 89.31 81 ARG A C 1
ATOM 582 O O . ARG A 1 81 ? 13.165 1.448 -6.418 1.00 89.31 81 ARG A O 1
ATOM 589 N N . PHE A 1 82 ? 12.548 0.263 -8.207 1.00 84.06 82 PHE A N 1
ATOM 590 C CA . PHE A 1 82 ? 13.683 -0.644 -8.194 1.00 84.06 82 PHE A CA 1
ATOM 591 C C . PHE A 1 82 ? 14.442 -0.528 -9.506 1.00 84.06 82 PHE A C 1
ATOM 593 O O . PHE A 1 82 ? 13.878 -0.225 -10.551 1.00 84.06 82 PHE A O 1
ATOM 600 N N . GLY A 1 83 ? 15.754 -0.750 -9.442 1.00 77.62 83 GLY A N 1
ATOM 601 C CA . GLY A 1 83 ? 16.539 -0.936 -10.660 1.00 77.62 83 GLY A CA 1
ATOM 602 C C . GLY A 1 83 ? 16.357 -2.339 -11.247 1.00 77.62 83 GLY A C 1
ATOM 603 O O . GLY A 1 83 ? 16.661 -2.562 -12.405 1.00 77.62 83 GLY A O 1
ATOM 604 N N . ALA A 1 84 ? 15.877 -3.289 -10.453 1.00 73.38 84 ALA A N 1
ATOM 605 C CA . ALA A 1 84 ? 15.871 -4.711 -10.760 1.00 73.38 84 ALA A CA 1
ATOM 606 C C . ALA A 1 84 ? 14.506 -5.315 -10.384 1.00 73.38 84 ALA A C 1
ATOM 608 O O . ALA A 1 84 ? 13.750 -4.691 -9.634 1.00 73.38 84 ALA A O 1
ATOM 609 N N . GLU A 1 85 ? 14.180 -6.506 -10.884 1.00 72.44 85 GLU A N 1
ATOM 610 C CA . GLU A 1 85 ? 12.995 -7.228 -10.424 1.00 72.44 85 GLU A CA 1
ATOM 611 C C . GLU A 1 85 ? 13.229 -7.666 -8.985 1.00 72.44 85 GLU A C 1
ATOM 613 O O . GLU A 1 85 ? 14.306 -8.142 -8.632 1.00 72.44 85 GLU A O 1
ATOM 618 N N . ILE A 1 86 ? 12.221 -7.514 -8.139 1.00 72.62 86 ILE A N 1
ATOM 619 C CA . ILE A 1 86 ? 12.313 -7.899 -6.735 1.00 72.62 86 ILE A CA 1
ATOM 620 C C . ILE A 1 86 ? 11.356 -9.045 -6.438 1.00 72.62 86 ILE A C 1
ATOM 622 O O . ILE A 1 86 ? 10.212 -9.043 -6.894 1.00 72.62 86 ILE A O 1
ATOM 626 N N . GLY A 1 87 ? 11.798 -9.991 -5.607 1.00 83.56 87 GLY A N 1
ATOM 627 C CA . GLY A 1 87 ? 10.886 -10.924 -4.958 1.00 83.56 87 GLY A CA 1
ATOM 628 C C . GLY A 1 87 ? 9.953 -10.135 -4.043 1.00 83.56 87 GLY A C 1
ATOM 629 O O . GLY A 1 87 ? 10.353 -9.721 -2.957 1.00 83.56 87 GLY A O 1
ATOM 630 N N . VAL A 1 88 ? 8.725 -9.867 -4.499 1.00 88.12 88 VAL A N 1
ATOM 631 C CA . VAL A 1 88 ? 7.778 -8.971 -3.807 1.00 88.12 88 VAL A CA 1
ATOM 632 C C . VAL A 1 88 ? 7.520 -9.432 -2.376 1.00 88.12 88 VAL A C 1
ATOM 634 O O . VAL A 1 88 ? 7.490 -8.617 -1.456 1.00 88.12 88 VAL A O 1
ATOM 637 N N . GLU A 1 89 ? 7.358 -10.741 -2.182 1.00 90.25 89 GLU A N 1
ATOM 638 C CA . GLU A 1 89 ? 7.113 -11.317 -0.863 1.00 90.25 89 GLU A CA 1
ATOM 639 C C . GLU A 1 89 ? 8.310 -11.149 0.073 1.00 90.25 89 GLU A C 1
ATOM 641 O O . GLU A 1 89 ? 8.141 -10.640 1.184 1.00 90.25 89 GLU A O 1
ATOM 646 N N . ASP A 1 90 ? 9.516 -11.490 -0.386 1.00 84.94 90 ASP A N 1
ATOM 647 C CA . ASP A 1 90 ? 10.748 -11.331 0.393 1.00 84.94 90 ASP A CA 1
ATOM 648 C C . ASP A 1 90 ? 10.969 -9.870 0.777 1.00 84.94 90 ASP A C 1
ATOM 650 O O . ASP A 1 90 ? 11.230 -9.554 1.940 1.00 84.94 90 ASP A O 1
ATOM 654 N N . PHE A 1 91 ? 10.785 -8.960 -0.184 1.00 88.25 91 PHE A N 1
ATOM 655 C CA . PHE A 1 91 ? 10.894 -7.527 0.049 1.00 88.25 91 PHE A CA 1
ATOM 656 C C . PHE A 1 91 ? 9.895 -7.048 1.109 1.00 88.25 91 PHE A C 1
ATOM 658 O O . PHE A 1 91 ? 10.275 -6.314 2.023 1.00 88.25 91 PHE A O 1
ATOM 665 N N . LEU A 1 92 ? 8.628 -7.469 1.039 1.00 91.06 92 LEU A N 1
ATOM 666 C CA . LEU A 1 92 ? 7.610 -7.052 2.007 1.00 91.06 92 LEU A CA 1
ATOM 667 C C . LEU A 1 92 ? 7.797 -7.667 3.393 1.00 91.06 92 LEU A C 1
ATOM 669 O O . LEU A 1 92 ? 7.538 -6.987 4.393 1.00 91.06 92 LEU A O 1
ATOM 673 N N . ARG A 1 93 ? 8.271 -8.914 3.483 1.00 89.56 93 ARG A N 1
ATOM 674 C CA . ARG A 1 93 ? 8.647 -9.548 4.756 1.00 89.56 93 ARG A CA 1
ATOM 675 C C . ARG A 1 93 ? 9.837 -8.834 5.391 1.00 89.56 93 ARG A C 1
ATOM 677 O O . ARG A 1 93 ? 9.793 -8.514 6.583 1.00 89.56 93 ARG A O 1
ATOM 684 N N . TYR A 1 94 ? 10.856 -8.520 4.594 1.00 86.56 94 TYR A N 1
ATOM 685 C CA . TYR A 1 94 ? 12.022 -7.758 5.030 1.00 86.56 94 TYR A CA 1
ATOM 686 C C . TYR A 1 94 ? 11.625 -6.355 5.506 1.00 86.56 94 TYR A C 1
ATOM 688 O O . TYR A 1 94 ? 11.902 -6.004 6.653 1.00 86.56 94 TYR A O 1
ATOM 696 N N . ARG A 1 95 ? 10.893 -5.587 4.683 1.00 88.44 95 ARG A N 1
ATOM 697 C CA . A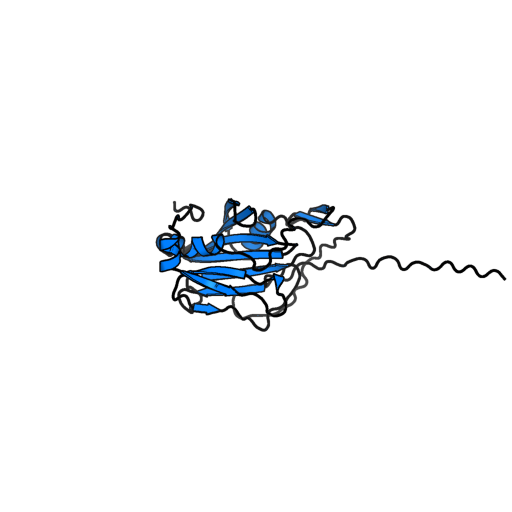RG A 1 95 ? 10.401 -4.245 5.039 1.00 88.44 95 ARG A CA 1
ATOM 698 C C . ARG A 1 95 ? 9.587 -4.281 6.328 1.00 88.44 95 ARG A C 1
ATOM 700 O O . ARG A 1 95 ? 9.836 -3.487 7.228 1.00 88.44 95 ARG A O 1
ATOM 707 N N . SER A 1 96 ? 8.647 -5.222 6.441 1.00 90.69 96 SER A N 1
ATOM 708 C CA . SER A 1 96 ? 7.836 -5.378 7.652 1.00 90.69 96 SER A CA 1
ATOM 709 C C . SER A 1 96 ? 8.702 -5.571 8.889 1.00 90.69 96 SER A C 1
ATOM 711 O O . SER A 1 96 ? 8.514 -4.859 9.871 1.00 90.69 96 SER A O 1
ATOM 713 N N . THR A 1 97 ? 9.699 -6.449 8.805 1.00 88.50 97 THR A N 1
ATOM 714 C CA . THR A 1 97 ? 10.631 -6.706 9.906 1.00 88.50 97 THR A CA 1
ATOM 715 C C . THR A 1 97 ? 11.445 -5.461 10.275 1.00 88.50 97 THR A C 1
ATOM 717 O O . THR A 1 97 ? 11.567 -5.137 11.456 1.00 88.50 97 THR A O 1
ATOM 720 N N . CYS A 1 98 ? 11.970 -4.727 9.289 1.00 86.62 98 CYS A N 1
ATOM 721 C CA . CYS A 1 98 ? 12.719 -3.488 9.522 1.00 86.62 98 CYS A CA 1
ATOM 722 C C . CYS A 1 98 ? 11.882 -2.397 10.204 1.00 86.62 98 CYS A C 1
ATOM 724 O O . CYS A 1 98 ? 12.400 -1.681 11.062 1.00 86.62 98 CYS A O 1
ATOM 726 N N . ASP A 1 99 ? 10.596 -2.319 9.867 1.00 86.56 99 ASP A N 1
ATOM 727 C CA . ASP A 1 99 ? 9.626 -1.371 10.428 1.00 86.56 99 ASP A CA 1
ATOM 728 C C . ASP A 1 99 ? 9.071 -1.832 11.804 1.00 86.56 99 ASP A C 1
ATOM 730 O O . ASP A 1 99 ? 8.176 -1.202 12.380 1.00 86.56 99 ASP A O 1
ATOM 734 N N . GLY A 1 100 ? 9.582 -2.949 12.341 1.00 92.62 100 GLY A N 1
ATOM 735 C CA . GLY A 1 100 ? 9.181 -3.518 13.630 1.00 92.62 100 GLY A CA 1
ATOM 736 C C . GLY A 1 100 ? 7.859 -4.290 13.604 1.00 92.62 100 GLY A C 1
ATOM 737 O O . GLY A 1 100 ? 7.278 -4.531 14.661 1.00 92.62 100 GLY A O 1
ATOM 738 N N . TRP A 1 101 ? 7.368 -4.664 12.423 1.00 95.50 101 TRP A N 1
ATOM 739 C CA . TRP A 1 101 ? 6.175 -5.488 12.253 1.00 95.50 101 TRP A CA 1
ATOM 740 C C . TRP A 1 101 ? 6.534 -6.969 12.150 1.00 95.50 101 TRP A C 1
ATOM 742 O O . TRP A 1 101 ? 7.505 -7.362 11.507 1.00 95.50 101 TRP A O 1
ATOM 752 N N . THR A 1 102 ? 5.683 -7.815 12.716 1.00 95.75 102 THR A N 1
ATOM 753 C CA . THR A 1 102 ? 5.729 -9.267 12.555 1.00 95.75 102 THR A CA 1
ATOM 754 C C . THR A 1 102 ? 4.684 -9.689 11.532 1.00 95.75 102 THR A C 1
ATOM 756 O O . THR A 1 102 ? 3.488 -9.475 11.741 1.00 95.75 102 THR A O 1
ATOM 759 N N . VAL A 1 103 ? 5.123 -10.287 10.423 1.00 95.56 103 VAL A N 1
ATOM 760 C CA . VAL A 1 103 ? 4.218 -10.844 9.407 1.00 95.56 103 VAL A CA 1
ATOM 761 C C . VAL A 1 103 ? 3.459 -12.028 10.004 1.00 95.56 103 VAL A C 1
ATOM 763 O O . VAL A 1 103 ? 4.075 -12.961 10.515 1.00 95.56 103 VAL A O 1
ATOM 766 N N . ARG A 1 104 ? 2.126 -11.972 9.950 1.00 94.75 104 ARG A N 1
ATOM 767 C CA . ARG A 1 104 ? 1.226 -13.033 10.419 1.00 94.75 104 ARG A CA 1
ATOM 768 C C . ARG A 1 104 ? 0.770 -13.931 9.274 1.00 94.75 104 ARG A C 1
ATOM 770 O O . ARG A 1 104 ? 0.692 -15.137 9.466 1.00 94.75 104 ARG A O 1
ATOM 777 N N . ASP A 1 105 ? 0.476 -13.345 8.115 1.00 95.25 105 ASP A N 1
ATOM 778 C CA . ASP A 1 105 ? -0.034 -14.083 6.961 1.00 95.25 105 ASP A CA 1
ATOM 779 C C . ASP A 1 105 ? 0.302 -13.383 5.636 1.00 95.25 105 ASP A C 1
ATOM 781 O O . ASP A 1 105 ? 0.541 -12.170 5.593 1.00 95.25 105 ASP A O 1
ATOM 785 N N . THR A 1 106 ? 0.323 -14.157 4.555 1.00 94.88 106 THR A N 1
ATOM 786 C CA . THR A 1 106 ? 0.626 -13.720 3.190 1.00 94.88 106 THR A CA 1
ATOM 787 C C . THR A 1 106 ? -0.212 -14.494 2.185 1.00 94.88 106 THR A C 1
ATOM 789 O O . THR A 1 106 ? -0.248 -15.724 2.221 1.00 94.88 106 THR A O 1
ATOM 792 N N . ARG A 1 107 ? -0.830 -13.796 1.230 1.00 93.88 107 ARG A N 1
ATOM 793 C CA . ARG A 1 107 ? -1.698 -14.425 0.233 1.00 93.88 107 ARG A CA 1
ATOM 794 C C . ARG A 1 107 ? -1.618 -13.744 -1.123 1.00 93.88 107 ARG A C 1
ATOM 796 O O . ARG A 1 107 ? -1.771 -12.530 -1.225 1.00 93.88 107 ARG A O 1
ATOM 803 N N . TRP A 1 108 ? -1.486 -14.544 -2.175 1.00 91.75 108 TRP A N 1
ATOM 804 C CA . TRP A 1 108 ? -1.690 -14.086 -3.545 1.00 91.75 108 TRP A CA 1
ATOM 805 C C . TRP A 1 108 ? -3.176 -14.099 -3.908 1.00 91.75 108 TRP A C 1
ATOM 807 O O . TRP A 1 108 ? -3.898 -15.060 -3.633 1.00 91.75 108 TRP A O 1
ATOM 817 N N . THR A 1 109 ? -3.634 -13.025 -4.542 1.00 87.81 109 THR A N 1
ATOM 818 C CA . THR A 1 109 ? -5.009 -12.874 -5.027 1.00 87.81 109 THR A CA 1
ATOM 819 C C . THR A 1 109 ? -5.013 -12.392 -6.472 1.00 87.81 109 THR A C 1
ATOM 821 O O . THR A 1 109 ? -4.093 -11.706 -6.916 1.00 87.81 109 THR A O 1
ATOM 824 N N . ALA A 1 110 ? -6.048 -12.763 -7.225 1.00 85.00 110 ALA A N 1
ATOM 825 C CA . ALA A 1 110 ? -6.246 -12.231 -8.565 1.00 85.00 110 ALA A CA 1
ATOM 826 C C . ALA A 1 110 ? -6.710 -10.769 -8.473 1.00 85.00 110 ALA A C 1
ATOM 828 O O . ALA A 1 110 ? -7.680 -10.464 -7.779 1.00 85.00 110 ALA A O 1
ATOM 829 N N . GLY A 1 111 ? -6.025 -9.871 -9.176 1.00 79.50 111 GLY A N 1
ATOM 830 C CA . GLY A 1 111 ? -6.428 -8.483 -9.355 1.00 79.50 111 GLY A CA 1
ATOM 831 C C . GLY A 1 111 ? -6.848 -8.196 -10.793 1.00 79.50 111 GLY A C 1
ATOM 832 O O . GLY A 1 111 ? -6.532 -8.949 -11.710 1.00 79.50 111 GLY A O 1
ATOM 833 N N . LEU A 1 112 ? -7.521 -7.061 -11.001 1.00 72.81 112 LEU A N 1
ATOM 834 C CA . LEU A 1 112 ? -7.993 -6.635 -12.328 1.00 72.81 112 LEU A CA 1
ATOM 835 C C . LEU A 1 112 ? -6.863 -6.481 -13.369 1.00 72.81 112 LEU A C 1
ATOM 837 O O . LEU A 1 112 ? -7.097 -6.655 -14.559 1.00 72.81 112 LEU A O 1
ATOM 841 N N . HIS A 1 113 ? -5.648 -6.170 -12.913 1.00 71.81 113 HIS A N 1
ATOM 842 C CA . HIS A 1 113 ? -4.485 -5.868 -13.756 1.00 71.81 113 HIS A CA 1
ATOM 843 C C . HIS A 1 113 ? -3.286 -6.774 -13.454 1.00 71.81 113 HIS A C 1
ATOM 845 O O . HIS A 1 113 ? -2.150 -6.363 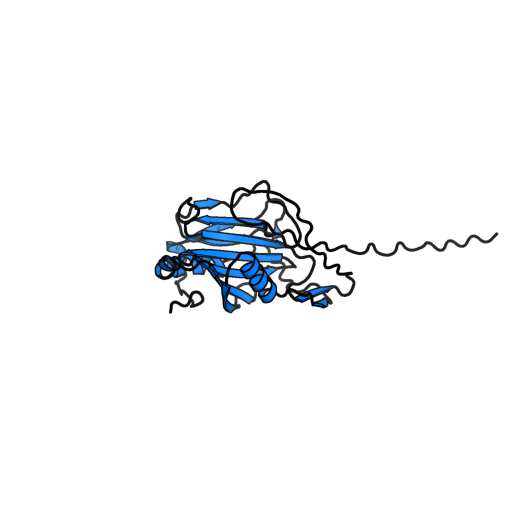-13.649 1.00 71.81 113 HIS A O 1
ATOM 851 N N . GLY A 1 114 ? -3.539 -7.975 -12.931 1.00 79.69 114 GLY A N 1
ATOM 852 C CA . GLY A 1 114 ? -2.492 -8.915 -12.540 1.00 79.69 114 GLY A CA 1
ATOM 853 C C . GLY A 1 114 ? -2.615 -9.385 -11.089 1.00 79.69 114 GLY A C 1
ATOM 854 O O . GLY A 1 114 ? -3.513 -8.946 -10.355 1.00 79.69 114 GLY A O 1
ATOM 855 N N . PRO A 1 115 ? -1.751 -10.323 -10.675 1.00 86.88 115 PRO A N 1
ATOM 856 C CA . PRO A 1 115 ? -1.730 -10.850 -9.322 1.00 86.88 115 PRO A CA 1
ATOM 857 C C . PRO A 1 115 ? -1.356 -9.764 -8.307 1.00 86.88 115 PRO A C 1
ATOM 859 O O . PRO A 1 115 ? -0.564 -8.863 -8.575 1.00 86.88 115 PRO A O 1
ATOM 862 N N . ARG A 1 116 ? -1.928 -9.864 -7.108 1.00 91.50 116 ARG A N 1
ATOM 863 C CA . ARG A 1 116 ? -1.639 -8.978 -5.978 1.00 91.50 116 ARG A CA 1
ATOM 864 C C . ARG A 1 116 ? -1.182 -9.806 -4.801 1.00 91.50 116 ARG A C 1
ATOM 866 O O . ARG A 1 116 ? -1.847 -10.784 -4.448 1.00 91.50 116 ARG A O 1
ATOM 873 N N . LEU A 1 117 ? -0.096 -9.386 -4.166 1.00 93.88 117 LEU A N 1
ATOM 874 C CA . LEU A 1 117 ? 0.319 -9.967 -2.899 1.00 93.88 117 LEU A CA 1
ATOM 875 C C . LEU A 1 117 ? -0.309 -9.175 -1.757 1.00 93.88 117 LEU A C 1
ATOM 877 O O . LEU A 1 117 ? -0.167 -7.957 -1.689 1.00 93.88 117 LEU A O 1
ATOM 881 N N . GLN A 1 118 ? -0.982 -9.864 -0.848 1.00 95.38 118 GLN A N 1
ATOM 882 C CA . GLN A 1 118 ? -1.483 -9.290 0.389 1.00 95.38 118 GLN A CA 1
ATOM 883 C C . GLN A 1 118 ? -0.655 -9.800 1.562 1.00 95.38 118 GLN A C 1
ATOM 885 O O . GLN A 1 118 ? -0.393 -10.997 1.659 1.00 95.38 118 GLN A O 1
ATOM 890 N N . VAL A 1 119 ? -0.244 -8.897 2.448 1.00 96.25 119 VAL A N 1
ATOM 891 C CA . VAL A 1 119 ? 0.557 -9.207 3.636 1.00 96.25 119 VAL A CA 1
ATOM 892 C C . VAL A 1 119 ? -0.137 -8.623 4.855 1.00 96.25 119 VAL A C 1
ATOM 894 O O . VAL A 1 119 ? -0.321 -7.410 4.937 1.00 96.25 119 VAL A O 1
ATOM 897 N N . ALA A 1 120 ? -0.502 -9.476 5.808 1.00 96.31 120 ALA A N 1
ATOM 898 C CA . ALA A 1 120 ? -0.987 -9.054 7.113 1.00 96.31 120 ALA A CA 1
ATOM 899 C C . ALA A 1 120 ? 0.163 -9.088 8.121 1.00 96.31 120 ALA A C 1
ATOM 901 O O . ALA A 1 120 ? 0.829 -10.111 8.293 1.00 96.31 120 ALA A O 1
ATOM 902 N N . ALA A 1 121 ? 0.387 -7.980 8.817 1.00 96.62 121 ALA A N 1
ATOM 903 C CA . ALA A 1 121 ? 1.429 -7.855 9.824 1.00 96.62 121 ALA A CA 1
ATOM 904 C C . ALA A 1 121 ? 0.909 -7.148 11.078 1.00 96.62 121 ALA A C 1
ATOM 906 O O . ALA A 1 121 ? -0.061 -6.392 11.022 1.00 96.62 121 ALA A O 1
ATOM 907 N N . ALA A 1 122 ? 1.566 -7.386 12.211 1.00 96.31 122 ALA A N 1
ATOM 908 C CA . ALA A 1 122 ? 1.209 -6.808 13.501 1.00 96.31 122 ALA A CA 1
ATOM 909 C C . ALA A 1 122 ? 2.399 -6.155 14.198 1.00 96.31 122 ALA A C 1
ATOM 911 O O . ALA A 1 122 ? 3.530 -6.609 14.033 1.00 96.31 122 ALA A O 1
ATOM 912 N N . ARG A 1 123 ? 2.146 -5.127 15.008 1.00 95.06 123 ARG A N 1
ATOM 913 C CA . ARG A 1 123 ? 3.166 -4.444 15.812 1.00 95.06 123 ARG A CA 1
ATOM 914 C C . ARG A 1 123 ? 2.620 -4.081 17.193 1.00 95.06 123 ARG A C 1
ATOM 916 O O . ARG A 1 123 ? 1.491 -3.620 17.307 1.00 95.06 123 ARG A O 1
ATOM 923 N N . GLY A 1 124 ? 3.447 -4.241 18.228 1.00 90.62 124 GLY A N 1
ATOM 924 C CA . GLY A 1 124 ? 3.074 -3.989 19.627 1.00 90.62 124 GLY A CA 1
ATOM 925 C C . GLY A 1 124 ? 2.443 -5.200 20.329 1.00 90.62 124 GLY A C 1
ATOM 926 O O . GLY A 1 124 ? 2.034 -6.158 19.676 1.00 90.62 124 GLY A O 1
ATOM 927 N N . THR A 1 125 ? 2.403 -5.166 21.667 1.00 79.50 125 THR A N 1
ATOM 928 C CA . THR A 1 125 ? 1.931 -6.279 22.519 1.00 79.50 125 THR A CA 1
ATOM 929 C C . THR A 1 125 ? 0.585 -6.008 23.187 1.00 79.50 125 THR A C 1
ATOM 931 O O . THR A 1 125 ? -0.266 -6.889 23.194 1.00 79.50 125 THR A O 1
ATOM 934 N N . ASP A 1 126 ? 0.376 -4.802 23.724 1.00 85.50 126 ASP A N 1
ATOM 935 C CA . ASP A 1 126 ? -0.778 -4.522 24.596 1.00 85.50 126 ASP A CA 1
ATOM 936 C C . ASP A 1 126 ? -2.021 -4.117 23.795 1.00 85.50 126 ASP A C 1
ATOM 938 O O . ASP A 1 126 ? -3.117 -4.634 24.001 1.00 85.50 126 ASP A O 1
ATOM 942 N N . VAL A 1 127 ? -1.840 -3.199 22.843 1.00 84.81 127 VAL A N 1
ATOM 943 C CA . VAL A 1 127 ? -2.858 -2.796 21.867 1.00 84.81 127 VAL A CA 1
ATOM 944 C C . VAL A 1 127 ? -2.224 -2.939 20.488 1.00 84.81 127 VAL A C 1
ATOM 946 O O . VAL A 1 127 ? -1.695 -1.960 19.959 1.00 84.81 127 VAL A O 1
ATOM 949 N N . PRO A 1 128 ? -2.179 -4.166 19.941 1.00 91.25 128 PRO A N 1
ATOM 950 C CA . PRO A 1 128 ? -1.499 -4.419 18.684 1.00 91.25 128 PRO A CA 1
ATOM 951 C C . PRO A 1 128 ? -2.097 -3.567 17.565 1.00 91.25 128 PRO A C 1
ATOM 953 O O . PRO A 1 128 ? -3.315 -3.483 17.391 1.00 91.25 128 PRO A O 1
ATOM 956 N N . GLU A 1 129 ? -1.224 -2.932 16.797 1.00 94.00 129 GLU A N 1
ATOM 957 C CA . GLU A 1 129 ? -1.564 -2.386 15.495 1.00 94.00 129 GLU A CA 1
ATOM 958 C C . GLU A 1 129 ? -1.488 -3.508 14.473 1.00 94.00 129 GLU A C 1
ATOM 960 O O . GLU A 1 129 ? -0.618 -4.377 14.536 1.00 94.00 129 GLU A O 1
ATOM 965 N N . LEU A 1 130 ? -2.396 -3.475 13.514 1.00 95.56 130 LEU A N 1
ATOM 966 C CA . LEU A 1 130 ? -2.452 -4.409 12.413 1.00 95.56 130 LEU A CA 1
ATOM 967 C C . LEU A 1 130 ? -2.400 -3.632 11.101 1.00 95.56 130 LEU A C 1
ATOM 969 O O . LEU A 1 130 ? -3.113 -2.645 10.913 1.00 95.56 130 LEU A O 1
ATOM 973 N N . ARG A 1 131 ? -1.556 -4.117 10.196 1.00 95.81 131 ARG A N 1
ATOM 974 C CA . ARG A 1 131 ? -1.348 -3.583 8.856 1.00 95.81 131 ARG A CA 1
ATOM 975 C C . ARG A 1 131 ? -1.664 -4.661 7.833 1.00 95.81 131 ARG A C 1
ATOM 977 O O . ARG A 1 131 ? -1.097 -5.748 7.902 1.00 95.81 131 ARG A O 1
ATOM 984 N N . VAL A 1 132 ? -2.525 -4.342 6.875 1.00 96.31 132 VAL A N 1
ATOM 985 C CA . VAL A 1 132 ? -2.755 -5.153 5.678 1.00 96.31 132 VAL A CA 1
ATOM 986 C C . VAL A 1 132 ? -2.214 -4.385 4.482 1.00 96.31 132 VAL A C 1
ATOM 988 O O . VAL A 1 132 ? -2.743 -3.341 4.109 1.00 96.31 132 VAL A O 1
ATOM 991 N N . THR A 1 133 ? -1.144 -4.897 3.889 1.00 97.00 133 THR A N 1
ATOM 992 C CA . THR A 1 133 ? -0.504 -4.322 2.706 1.00 97.00 133 THR A CA 1
ATOM 993 C C . THR A 1 133 ? -0.973 -5.077 1.472 1.00 97.00 133 THR A C 1
ATOM 995 O O . THR A 1 133 ? -0.817 -6.290 1.416 1.00 97.00 133 THR A O 1
ATOM 998 N N . THR A 1 134 ? -1.514 -4.379 0.475 1.00 96.19 134 THR A N 1
ATOM 999 C CA . THR A 1 134 ? -1.749 -4.918 -0.872 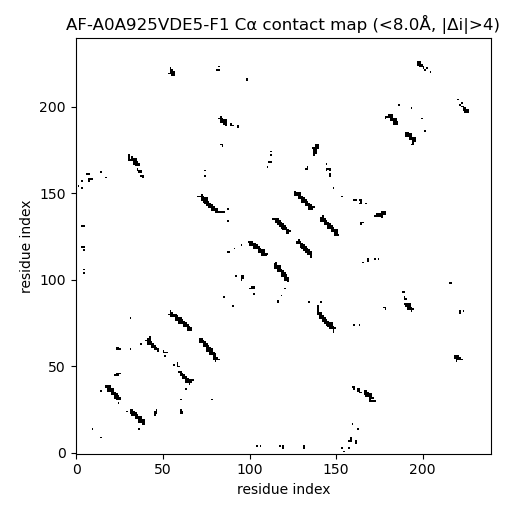1.00 96.19 134 THR A CA 1
ATOM 1000 C C . THR A 1 134 ? -0.676 -4.389 -1.815 1.00 96.19 134 THR A C 1
ATOM 1002 O O . THR A 1 134 ? -0.508 -3.178 -1.938 1.00 96.19 134 THR A O 1
ATOM 1005 N N . ALA A 1 135 ? 0.040 -5.299 -2.466 1.00 95.31 135 ALA A N 1
ATOM 1006 C CA . ALA A 1 135 ? 1.175 -5.016 -3.327 1.00 95.31 135 ALA A CA 1
ATOM 1007 C C . ALA A 1 135 ? 0.824 -5.227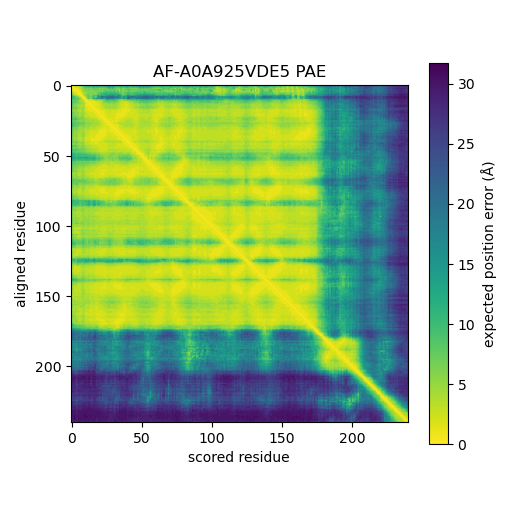 -4.800 1.00 95.31 135 ALA A C 1
ATOM 1009 O O . ALA A 1 135 ? 0.274 -6.271 -5.160 1.00 95.31 135 ALA A O 1
ATOM 1010 N N . ILE A 1 136 ? 1.179 -4.254 -5.637 1.00 92.50 136 ILE A N 1
ATOM 1011 C CA . ILE A 1 136 ? 1.035 -4.296 -7.093 1.00 92.50 136 ILE A CA 1
ATOM 1012 C C . ILE A 1 136 ? 2.388 -3.962 -7.726 1.00 92.50 136 ILE A C 1
ATOM 1014 O O . ILE A 1 136 ? 3.007 -2.963 -7.363 1.00 92.50 136 ILE A O 1
ATOM 1018 N N . VAL A 1 137 ? 2.836 -4.780 -8.677 1.00 89.69 137 VAL A N 1
ATOM 1019 C CA . VAL A 1 137 ? 4.065 -4.539 -9.447 1.00 89.69 137 VAL A CA 1
ATOM 1020 C C . VAL A 1 137 ? 3.711 -3.995 -10.823 1.00 89.69 137 VAL A C 1
ATOM 1022 O O . VAL A 1 137 ? 2.811 -4.514 -11.475 1.00 89.69 137 VAL A O 1
ATOM 1025 N N . ASP A 1 138 ? 4.435 -2.972 -11.270 1.00 87.69 138 ASP A N 1
ATOM 1026 C CA . ASP A 1 138 ? 4.361 -2.463 -12.640 1.00 87.69 138 ASP A CA 1
ATOM 1027 C C . ASP A 1 138 ? 5.719 -1.874 -13.058 1.00 87.69 138 ASP A C 1
ATOM 1029 O O . ASP A 1 138 ? 6.181 -0.894 -12.474 1.00 87.69 138 ASP A O 1
ATOM 1033 N N . ASN A 1 139 ? 6.387 -2.493 -14.040 1.00 83.50 139 ASN A N 1
ATOM 1034 C CA . ASN A 1 139 ? 7.660 -2.051 -14.629 1.00 83.50 139 ASN A CA 1
ATOM 1035 C C . ASN A 1 139 ? 8.699 -1.554 -13.605 1.00 83.50 139 ASN A C 1
ATOM 1037 O O . ASN A 1 139 ? 9.027 -0.366 -13.541 1.00 83.50 139 ASN A O 1
ATOM 1041 N N . ALA A 1 140 ? 9.200 -2.483 -12.784 1.00 83.62 140 ALA A N 1
ATOM 1042 C CA . ALA A 1 140 ? 10.163 -2.240 -11.702 1.00 83.62 140 ALA A CA 1
ATOM 1043 C C . ALA A 1 140 ? 9.703 -1.242 -10.619 1.00 83.62 140 ALA A C 1
ATOM 1045 O O . ALA A 1 140 ? 10.501 -0.794 -9.793 1.00 83.62 140 ALA A O 1
ATOM 1046 N N . ARG A 1 141 ? 8.411 -0.907 -10.575 1.00 89.31 141 ARG A N 1
ATOM 1047 C CA . ARG A 1 141 ? 7.784 -0.176 -9.474 1.00 89.31 141 ARG A CA 1
ATOM 1048 C C . ARG A 1 141 ? 6.954 -1.136 -8.641 1.00 89.31 141 ARG A C 1
ATOM 1050 O O . ARG A 1 141 ? 6.249 -1.985 -9.180 1.00 89.31 141 ARG A O 1
ATOM 1057 N N . LEU A 1 142 ? 7.019 -0.974 -7.327 1.00 92.75 142 LEU A N 1
ATOM 1058 C CA . LEU A 1 142 ? 6.135 -1.645 -6.385 1.00 92.75 142 LEU A CA 1
ATOM 1059 C C . LEU A 1 142 ? 5.232 -0.602 -5.742 1.00 92.75 142 LEU A C 1
ATOM 1061 O O . LEU A 1 142 ? 5.703 0.252 -4.992 1.00 92.75 142 LEU A O 1
ATOM 1065 N N . PHE A 1 143 ? 3.942 -0.699 -6.017 1.00 95.06 143 PHE A N 1
ATOM 1066 C CA . PHE A 1 143 ? 2.901 0.102 -5.397 1.00 95.06 143 PHE A CA 1
ATOM 1067 C C . PHE A 1 143 ? 2.323 -0.655 -4.213 1.00 95.06 143 PHE A C 1
ATOM 1069 O O . PHE A 1 143 ? 2.019 -1.845 -4.313 1.00 95.06 143 PHE A O 1
ATOM 1076 N N . LEU A 1 144 ? 2.172 0.035 -3.090 1.00 96.88 144 LEU A N 1
ATOM 1077 C CA . LEU A 1 144 ? 1.743 -0.543 -1.828 1.00 96.88 144 LEU A CA 1
ATOM 1078 C C . LEU A 1 144 ? 0.575 0.260 -1.280 1.00 96.88 144 LEU A C 1
ATOM 1080 O O . LEU A 1 144 ? 0.712 1.451 -1.007 1.00 96.88 144 LEU A O 1
ATOM 1084 N N . VAL A 1 145 ? -0.556 -0.414 -1.096 1.00 97.50 145 VAL A N 1
ATOM 1085 C CA . VAL A 1 145 ? -1.721 0.123 -0.391 1.00 97.50 145 VAL A CA 1
ATOM 1086 C C . VAL A 1 145 ? -1.764 -0.512 0.990 1.00 97.50 145 VAL A C 1
ATOM 1088 O O . VAL A 1 145 ? -2.053 -1.700 1.128 1.00 97.50 145 VAL A O 1
ATOM 1091 N N . GLU A 1 146 ? -1.432 0.264 2.012 1.00 97.50 146 GLU A N 1
ATOM 1092 C CA . GLU A 1 146 ? -1.298 -0.182 3.395 1.00 97.50 146 GLU A CA 1
ATOM 1093 C C . GLU A 1 146 ? -2.491 0.313 4.208 1.00 97.50 146 GLU A C 1
ATOM 1095 O O . GLU A 1 146 ? -2.620 1.504 4.474 1.00 97.50 146 GLU A O 1
ATOM 1100 N N . ALA A 1 147 ? -3.361 -0.602 4.621 1.00 97.06 147 ALA A N 1
ATOM 1101 C CA . ALA A 1 147 ? -4.439 -0.314 5.550 1.00 97.06 147 ALA A CA 1
ATOM 1102 C C . ALA A 1 147 ? -3.966 -0.607 6.980 1.00 97.06 147 ALA A C 1
ATOM 1104 O O . ALA A 1 147 ? -3.580 -1.737 7.281 1.00 97.06 147 ALA A O 1
ATOM 1105 N N . VAL A 1 148 ? -3.968 0.399 7.850 1.00 96.00 148 VAL A N 1
ATOM 1106 C CA . VAL A 1 148 ? -3.402 0.347 9.203 1.00 96.00 148 VAL A CA 1
ATOM 1107 C C . VAL A 1 148 ? -4.463 0.755 10.217 1.00 96.00 148 VAL A C 1
ATOM 1109 O O . VAL A 1 148 ? -5.087 1.805 10.087 1.00 96.00 148 VAL A O 1
ATOM 1112 N N . ALA A 1 149 ? -4.660 -0.062 11.247 1.00 95.25 149 ALA A N 1
ATOM 1113 C CA . ALA A 1 149 ? -5.501 0.271 12.391 1.00 95.25 149 ALA A CA 1
ATOM 1114 C C . ALA A 1 149 ? -5.106 -0.556 13.615 1.00 95.25 149 ALA A C 1
ATOM 1116 O O . ALA A 1 149 ? -4.484 -1.611 13.502 1.00 95.25 149 ALA A O 1
ATOM 1117 N N . GLN A 1 150 ? -5.523 -0.116 14.799 1.00 93.31 150 GLN A N 1
ATOM 1118 C CA . GLN A 1 150 ? -5.459 -0.961 15.990 1.00 93.31 150 GLN A CA 1
ATOM 1119 C C . GLN A 1 150 ? -6.350 -2.200 15.816 1.00 93.31 150 GLN A C 1
ATOM 1121 O O . GLN A 1 150 ? -7.473 -2.096 15.321 1.00 93.31 150 GLN A O 1
ATOM 1126 N N . GLU A 1 151 ? -5.878 -3.362 16.274 1.00 91.94 151 GLU A N 1
ATOM 1127 C CA . GLU A 1 151 ? -6.528 -4.672 16.103 1.00 91.94 151 GLU A CA 1
ATOM 1128 C C . GLU A 1 151 ? -7.987 -4.665 16.577 1.00 91.94 151 GLU A C 1
ATOM 1130 O O . GLU A 1 151 ? -8.862 -5.223 15.919 1.00 91.94 151 GLU A O 1
ATOM 1135 N N . ARG A 1 152 ? -8.280 -3.935 17.661 1.00 90.81 152 ARG A N 1
ATOM 1136 C CA . ARG A 1 152 ? -9.638 -3.782 18.209 1.00 90.81 152 ARG A CA 1
ATOM 1137 C C . ARG A 1 152 ? -10.651 -3.165 17.239 1.00 90.81 152 ARG A C 1
ATOM 1139 O O . ARG A 1 152 ? -11.844 -3.403 17.387 1.00 90.81 152 ARG A O 1
ATOM 1146 N N . TRP A 1 153 ? -10.203 -2.360 16.276 1.00 91.06 153 TRP A N 1
ATOM 1147 C CA . TRP A 1 153 ? -11.080 -1.689 15.314 1.00 91.06 153 TRP A CA 1
ATOM 1148 C C . TRP A 1 153 ? -11.273 -2.487 14.025 1.00 91.06 153 TRP A C 1
ATOM 1150 O O . TRP A 1 153 ? -12.156 -2.162 13.229 1.00 91.06 153 TRP A O 1
ATOM 1160 N N . TRP A 1 154 ? -10.487 -3.543 13.802 1.00 90.44 154 TRP A N 1
ATOM 1161 C CA . TRP A 1 154 ? -10.557 -4.285 12.550 1.00 90.44 154 TRP A CA 1
ATOM 1162 C C . TRP A 1 154 ? -11.902 -4.931 12.243 1.00 90.44 154 TRP A C 1
ATOM 1164 O O . TRP A 1 154 ? -12.316 -4.827 11.090 1.00 90.44 154 TRP A O 1
ATOM 1174 N N . PRO A 1 155 ? -12.628 -5.533 13.202 1.00 88.06 155 PRO A N 1
ATOM 1175 C CA . PRO A 1 155 ? -13.935 -6.114 12.910 1.00 88.06 155 PRO A CA 1
ATOM 1176 C C . PRO A 1 155 ? -14.907 -5.128 12.242 1.00 88.06 155 PRO A C 1
ATOM 1178 O O . PRO A 1 155 ? -15.673 -5.520 11.366 1.00 88.06 155 PRO A O 1
ATOM 1181 N N . GLU A 1 156 ? -14.841 -3.841 12.599 1.00 87.75 156 GLU A N 1
ATOM 1182 C CA . GLU A 1 156 ? -15.654 -2.794 11.971 1.00 87.75 156 GLU A CA 1
ATOM 1183 C C . GLU A 1 156 ? -15.014 -2.255 10.683 1.00 87.75 156 GLU A C 1
ATOM 1185 O O . GLU A 1 156 ? -15.681 -2.084 9.656 1.00 87.75 156 GLU A O 1
ATOM 1190 N N . LEU A 1 157 ? -13.717 -1.947 10.731 1.00 90.81 157 LEU A N 1
ATOM 1191 C CA . LEU A 1 157 ? -13.059 -1.192 9.669 1.00 90.81 157 LEU A CA 1
ATOM 1192 C C . LEU A 1 157 ? -12.606 -2.053 8.497 1.00 90.81 157 LEU A C 1
ATOM 1194 O O . LEU A 1 157 ? -12.414 -1.526 7.403 1.00 90.81 157 LEU A O 1
ATOM 1198 N N . HIS A 1 158 ? -12.475 -3.363 8.682 1.00 89.81 158 HIS A N 1
ATOM 1199 C CA . HIS A 1 158 ? -11.976 -4.273 7.658 1.00 89.81 158 HIS A CA 1
ATOM 1200 C C . HIS A 1 158 ? -12.826 -4.187 6.392 1.00 89.81 158 HIS A C 1
ATOM 1202 O O . HIS A 1 158 ? -12.309 -3.935 5.308 1.00 89.81 158 HIS A O 1
ATOM 1208 N N . ALA A 1 159 ? -14.152 -4.213 6.533 1.00 87.81 159 ALA A N 1
ATOM 1209 C CA . ALA A 1 159 ? -15.052 -4.077 5.395 1.00 87.81 159 ALA A CA 1
ATOM 1210 C C . ALA A 1 159 ? -15.028 -2.680 4.740 1.00 87.81 159 ALA A C 1
ATOM 1212 O O . ALA A 1 159 ? -15.600 -2.498 3.665 1.00 87.81 159 ALA A O 1
ATOM 1213 N N . ARG A 1 160 ? -14.442 -1.662 5.382 1.00 91.25 160 ARG A N 1
ATOM 1214 C CA . ARG A 1 160 ? -14.254 -0.316 4.812 1.00 91.25 160 ARG A CA 1
ATOM 1215 C C . ARG A 1 160 ? -12.882 -0.163 4.155 1.00 91.25 160 ARG A C 1
ATOM 1217 O O . ARG A 1 160 ? -12.788 0.464 3.117 1.00 91.25 160 ARG A O 1
ATOM 1224 N N . MET A 1 161 ? -11.829 -0.752 4.711 1.00 92.69 161 MET A N 1
ATOM 1225 C CA . MET A 1 161 ? -10.482 -0.604 4.154 1.00 92.69 161 MET A CA 1
ATOM 1226 C C . MET A 1 161 ? -10.140 -1.664 3.104 1.00 92.69 161 MET A C 1
ATOM 1228 O O . MET A 1 161 ? -9.364 -1.387 2.194 1.00 92.69 161 MET A O 1
ATOM 1232 N N . TRP A 1 162 ? -10.747 -2.853 3.168 1.00 90.56 162 TRP A N 1
ATOM 1233 C CA . TRP A 1 162 ? -10.505 -3.934 2.210 1.00 90.56 162 TRP A CA 1
ATOM 1234 C C . TRP A 1 162 ? -10.715 -3.519 0.740 1.00 90.56 162 TRP A C 1
ATOM 1236 O O . TRP A 1 162 ? -9.839 -3.793 -0.086 1.00 90.56 162 TRP A O 1
ATOM 1246 N N . PRO A 1 163 ? -11.794 -2.784 0.383 1.00 91.31 163 PRO A N 1
ATOM 1247 C CA . PRO A 1 163 ? -11.963 -2.279 -0.977 1.00 91.31 163 PRO A CA 1
ATOM 1248 C C . PRO A 1 163 ? -10.832 -1.362 -1.453 1.00 91.31 163 PRO A C 1
ATOM 1250 O O . PRO A 1 163 ? -10.586 -1.315 -2.653 1.00 91.31 163 PRO A O 1
ATOM 1253 N N . CYS A 1 164 ? -10.125 -0.663 -0.560 1.00 93.75 164 CYS A N 1
ATOM 1254 C CA . CYS A 1 164 ? -9.074 0.285 -0.942 1.00 93.75 164 CYS A CA 1
ATOM 1255 C C . CYS A 1 164 ? -7.915 -0.428 -1.647 1.00 93.75 164 CYS A C 1
ATOM 1257 O O . CYS A 1 164 ? -7.543 -0.069 -2.761 1.00 93.75 164 CYS A O 1
ATOM 1259 N N . GLY A 1 165 ? -7.403 -1.500 -1.035 1.00 92.12 165 GLY A N 1
ATOM 1260 C CA . GLY A 1 165 ? -6.324 -2.302 -1.616 1.00 92.12 165 GLY A CA 1
ATOM 1261 C C . GLY A 1 165 ? -6.748 -3.035 -2.889 1.00 92.12 165 GLY A C 1
ATOM 1262 O O . GLY A 1 165 ? -5.988 -3.091 -3.854 1.00 92.12 165 GLY A O 1
ATOM 1263 N N . LEU A 1 166 ? -7.975 -3.567 -2.933 1.00 88.94 166 LEU A N 1
ATOM 1264 C CA . LEU A 1 166 ? -8.466 -4.339 -4.082 1.00 88.94 166 LEU A CA 1
ATOM 1265 C C . LEU A 1 166 ? -8.916 -3.492 -5.276 1.00 88.94 166 LEU A C 1
ATOM 1267 O O . LEU A 1 166 ? -8.868 -3.966 -6.408 1.00 88.94 166 LEU A O 1
ATOM 1271 N N . SER A 1 167 ? -9.353 -2.257 -5.050 1.00 91.50 167 SER A N 1
ATOM 1272 C CA . SER A 1 167 ? -9.784 -1.360 -6.129 1.00 91.50 167 SER A CA 1
ATOM 1273 C C . SER A 1 167 ? -8.662 -0.512 -6.707 1.00 91.50 167 SER A C 1
ATOM 1275 O O . SER A 1 167 ? -8.867 0.105 -7.746 1.00 91.50 167 SER A O 1
ATOM 1277 N N . PHE A 1 168 ? -7.484 -0.505 -6.074 1.00 93.75 168 PHE A N 1
ATOM 1278 C CA . PHE A 1 168 ? -6.323 0.196 -6.604 1.00 93.75 168 PHE A CA 1
ATOM 1279 C C . PHE A 1 168 ? -6.029 -0.227 -8.043 1.00 93.75 168 PHE A C 1
ATOM 1281 O O . PHE A 1 168 ? -5.928 -1.424 -8.343 1.00 93.75 168 PHE A O 1
ATOM 1288 N N . GLY A 1 169 ? -5.881 0.765 -8.913 1.00 92.25 169 GLY A N 1
ATOM 1289 C CA . GLY A 1 169 ? -5.501 0.608 -10.307 1.00 92.25 169 GLY A CA 1
ATOM 1290 C C . GLY A 1 169 ? -4.651 1.785 -10.768 1.00 92.25 169 GLY A C 1
ATOM 1291 O O . GLY A 1 169 ? -4.863 2.923 -10.346 1.00 92.25 169 GLY A O 1
ATOM 1292 N N . LEU A 1 170 ? -3.685 1.499 -11.636 1.00 92.31 170 LEU A N 1
ATOM 1293 C CA . LEU A 1 170 ? -2.870 2.519 -12.288 1.00 92.31 170 LEU A CA 1
ATOM 1294 C C . LEU A 1 170 ? -3.655 3.133 -13.448 1.00 92.31 170 LEU A C 1
ATOM 1296 O O . LEU A 1 170 ? -4.378 2.426 -14.149 1.00 92.31 170 LEU A O 1
ATOM 1300 N N . ALA A 1 171 ? -3.498 4.437 -13.669 1.00 91.00 171 ALA A N 1
ATOM 1301 C CA . ALA A 1 171 ? -4.147 5.126 -14.785 1.00 91.00 171 ALA A CA 1
ATOM 1302 C C . ALA A 1 171 ? -3.607 4.651 -16.146 1.00 91.00 171 ALA A C 1
ATOM 1304 O O . ALA A 1 171 ? -4.354 4.568 -17.118 1.00 91.00 171 ALA A O 1
ATOM 1305 N N . ALA A 1 172 ? -2.316 4.317 -16.200 1.00 87.56 172 ALA A N 1
ATOM 1306 C CA . ALA A 1 172 ? -1.637 3.795 -17.379 1.00 87.56 172 ALA A CA 1
ATOM 1307 C C . ALA A 1 172 ? -0.698 2.644 -16.971 1.00 87.56 172 ALA A C 1
ATOM 1309 O O . ALA A 1 172 ? 0.505 2.868 -16.827 1.00 87.56 172 ALA A O 1
ATOM 1310 N N . PRO A 1 173 ? -1.227 1.428 -16.731 1.00 84.81 173 PRO A N 1
ATOM 1311 C CA . PRO A 1 173 ? -0.389 0.281 -16.407 1.00 84.81 173 PRO A CA 1
ATOM 1312 C C . PRO A 1 173 ? 0.487 -0.062 -17.613 1.00 84.81 173 PRO A C 1
ATOM 1314 O O . PRO A 1 173 ? 0.011 -0.116 -18.748 1.00 84.81 173 PRO A O 1
ATOM 1317 N N . THR A 1 174 ? 1.767 -0.319 -17.374 1.00 81.44 174 THR A N 1
ATOM 1318 C CA . THR A 1 174 ? 2.684 -0.771 -18.426 1.00 81.44 174 THR A CA 1
ATOM 1319 C C . THR A 1 174 ? 2.487 -2.251 -18.752 1.00 81.44 174 THR A C 1
ATOM 1321 O O . THR A 1 174 ? 2.783 -2.674 -19.866 1.00 81.44 174 THR A O 1
ATOM 1324 N N . GLY A 1 175 ? 1.996 -3.044 -17.789 1.00 68.88 175 GLY A N 1
ATOM 1325 C CA . GLY A 1 175 ? 1.768 -4.485 -17.943 1.00 68.88 175 GLY A CA 1
ATOM 1326 C C . GLY A 1 175 ? 3.053 -5.312 -18.065 1.00 68.88 175 GLY A C 1
ATOM 1327 O O . GLY A 1 175 ? 2.992 -6.518 -18.296 1.00 68.88 175 GLY A O 1
ATOM 1328 N N . VAL A 1 176 ? 4.220 -4.681 -17.917 1.00 64.62 176 VAL A N 1
ATOM 1329 C CA . VAL A 1 176 ? 5.515 -5.355 -17.953 1.00 64.62 176 VAL A CA 1
ATOM 1330 C C . VAL A 1 176 ? 5.868 -5.767 -16.530 1.00 64.62 176 VAL A C 1
ATOM 1332 O O . VAL A 1 176 ? 6.359 -4.968 -15.733 1.00 64.62 176 VAL A O 1
ATOM 1335 N N . GLU A 1 177 ? 5.604 -7.031 -16.210 1.00 57.50 177 GLU A N 1
ATOM 1336 C CA . GLU A 1 177 ? 6.017 -7.632 -14.935 1.00 57.50 177 GLU A CA 1
ATOM 1337 C C . GLU A 1 177 ? 7.514 -7.986 -14.921 1.00 57.50 177 GLU A C 1
ATOM 1339 O O . GLU A 1 177 ? 8.075 -8.153 -13.842 1.00 57.50 177 GLU A O 1
ATOM 1344 N N . ARG A 1 178 ? 8.167 -8.069 -16.097 1.00 57.12 178 ARG A N 1
ATOM 1345 C CA . ARG A 1 178 ? 9.542 -8.575 -16.239 1.00 57.12 178 ARG A CA 1
ATOM 1346 C C . ARG A 1 178 ? 10.514 -7.665 -17.000 1.00 57.12 178 ARG A C 1
ATOM 1348 O O . ARG A 1 178 ? 10.263 -7.271 -18.138 1.00 57.12 178 ARG A O 1
ATOM 1355 N N . LEU A 1 179 ? 11.676 -7.417 -16.405 1.00 54.19 179 LEU A N 1
ATOM 1356 C CA . LEU A 1 179 ? 12.864 -6.789 -16.974 1.00 54.19 179 LEU A CA 1
ATOM 1357 C C . LEU A 1 179 ? 13.666 -7.787 -17.839 1.00 54.19 179 LEU A C 1
ATOM 1359 O O . LEU A 1 179 ? 14.783 -8.153 -17.501 1.00 54.19 179 LEU A O 1
ATOM 1363 N N . GLY A 1 180 ? 13.158 -8.195 -19.005 1.00 57.81 180 GLY A N 1
ATOM 1364 C CA . GLY A 1 180 ? 13.971 -8.928 -19.997 1.00 57.81 180 GLY A CA 1
ATOM 1365 C C . GLY A 1 180 ? 14.644 -10.215 -19.472 1.00 57.81 180 GLY A C 1
ATOM 1366 O O . GLY A 1 180 ? 14.048 -10.953 -18.696 1.00 57.81 180 GLY A O 1
ATOM 1367 N N . ARG A 1 181 ? 15.863 -10.543 -19.942 1.00 60.06 181 ARG A N 1
ATOM 1368 C CA . ARG A 1 181 ? 16.644 -11.679 -19.407 1.00 60.06 181 ARG A CA 1
AT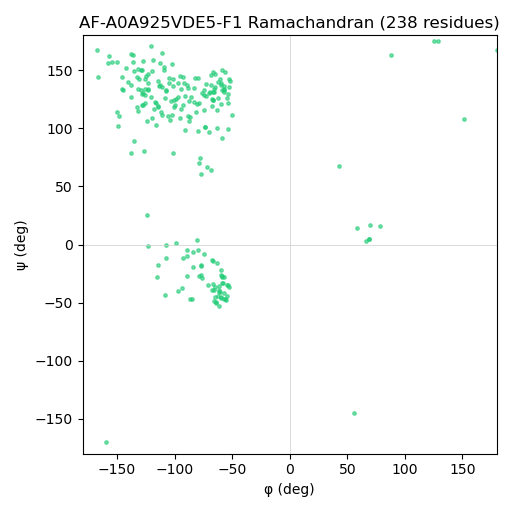OM 1369 C C . ARG A 1 181 ? 17.306 -11.284 -18.093 1.00 60.06 181 ARG A C 1
ATOM 1371 O O . ARG A 1 181 ? 18.129 -10.367 -18.065 1.00 60.06 181 ARG A O 1
ATOM 1378 N N . THR A 1 182 ? 16.989 -12.022 -17.043 1.00 68.75 182 THR A N 1
ATOM 1379 C CA . THR A 1 182 ? 17.431 -11.753 -15.681 1.00 68.75 182 THR A CA 1
ATOM 1380 C C . THR A 1 182 ? 18.264 -12.905 -15.117 1.00 68.75 182 THR A C 1
ATOM 1382 O O . THR A 1 182 ? 18.204 -14.044 -15.578 1.00 68.75 182 THR A O 1
ATOM 1385 N N . ARG A 1 183 ? 19.063 -12.598 -14.094 1.00 73.88 183 ARG A N 1
ATOM 1386 C CA . ARG A 1 183 ? 19.722 -13.565 -13.213 1.00 73.88 183 ARG A CA 1
ATOM 1387 C C . ARG A 1 183 ? 19.314 -13.290 -11.772 1.00 73.88 183 ARG A C 1
ATOM 1389 O O . ARG A 1 183 ? 19.286 -12.133 -11.347 1.00 73.88 183 ARG A O 1
ATOM 1396 N N . THR A 1 184 ? 19.062 -14.342 -11.004 1.00 77.56 184 THR A N 1
ATOM 1397 C CA . THR A 1 184 ? 18.819 -14.222 -9.564 1.00 77.56 184 THR A CA 1
ATOM 1398 C C . THR A 1 184 ? 20.113 -13.832 -8.850 1.00 77.56 184 THR A C 1
ATOM 1400 O O . THR A 1 184 ? 21.170 -14.432 -9.058 1.00 77.56 184 THR A O 1
ATOM 1403 N N . VAL A 1 185 ? 20.034 -12.814 -8.000 1.00 76.62 185 VAL A N 1
ATOM 1404 C CA . VAL A 1 185 ? 21.095 -12.398 -7.087 1.00 76.62 185 VAL A CA 1
ATOM 1405 C C . VAL A 1 185 ? 20.614 -12.622 -5.664 1.00 76.62 185 VAL A C 1
ATOM 1407 O O . VAL A 1 185 ? 19.644 -12.012 -5.217 1.00 76.62 185 VAL A O 1
ATOM 1410 N N . GLU A 1 186 ? 21.325 -13.481 -4.943 1.00 75.12 186 GLU A N 1
ATOM 1411 C CA . GLU A 1 186 ? 21.084 -13.706 -3.524 1.00 75.12 186 GLU A CA 1
ATOM 1412 C C . GLU A 1 186 ? 21.916 -12.746 -2.672 1.00 75.12 186 GLU A C 1
ATOM 1414 O O . GLU A 1 186 ? 23.101 -12.506 -2.921 1.00 75.12 186 GLU A O 1
ATOM 1419 N N . THR A 1 187 ? 21.289 -12.193 -1.638 1.00 72.62 187 THR A N 1
ATOM 1420 C CA . THR A 1 187 ? 21.955 -11.418 -0.591 1.00 72.62 187 THR A CA 1
ATOM 1421 C C . THR A 1 187 ? 21.712 -12.075 0.763 1.00 72.62 187 THR A C 1
ATOM 1423 O O . THR A 1 187 ? 20.874 -12.960 0.897 1.00 72.62 187 THR A O 1
ATOM 1426 N N . ALA A 1 188 ? 22.400 -11.605 1.804 1.00 69.75 188 ALA A N 1
ATOM 1427 C CA . ALA A 1 188 ? 22.174 -12.104 3.161 1.00 69.75 188 ALA A CA 1
ATOM 1428 C C . ALA A 1 188 ? 20.756 -11.823 3.708 1.00 69.75 188 ALA A C 1
ATOM 1430 O O . ALA A 1 188 ? 20.386 -12.406 4.722 1.00 69.75 188 ALA A O 1
ATOM 1431 N N . ALA A 1 189 ? 19.995 -10.908 3.095 1.00 64.00 189 ALA A N 1
ATOM 1432 C CA . ALA A 1 189 ? 18.695 -10.462 3.602 1.00 64.00 189 ALA A CA 1
ATOM 1433 C C . ALA A 1 189 ? 17.508 -10.822 2.691 1.00 64.00 189 ALA A C 1
ATOM 1435 O O . ALA A 1 189 ? 16.394 -10.948 3.189 1.00 64.00 189 ALA A O 1
ATOM 1436 N N . PHE A 1 190 ? 17.728 -10.944 1.380 1.00 64.81 190 PHE A N 1
ATOM 1437 C CA . PHE A 1 190 ? 16.695 -11.216 0.372 1.00 64.81 190 PHE A CA 1
ATOM 1438 C C . PHE A 1 190 ? 17.326 -11.601 -0.977 1.00 64.81 190 PHE A C 1
ATOM 1440 O O . PHE A 1 190 ? 18.521 -11.371 -1.197 1.00 64.81 190 PHE A O 1
ATOM 1447 N N . SER A 1 191 ? 16.517 -12.113 -1.903 1.00 67.81 191 SER A N 1
ATOM 1448 C CA . SER A 1 191 ? 16.877 -12.317 -3.313 1.00 67.81 191 SER A CA 1
ATOM 1449 C C . SER A 1 191 ? 16.150 -11.344 -4.243 1.00 67.81 191 SER A C 1
ATOM 1451 O O . SER A 1 191 ? 15.055 -10.868 -3.942 1.00 67.81 191 SER A O 1
ATOM 1453 N N . PHE A 1 192 ? 16.761 -11.036 -5.385 1.00 64.75 192 PHE A N 1
ATOM 1454 C CA . PHE A 1 192 ? 16.156 -10.219 -6.442 1.00 64.75 192 PHE A CA 1
ATOM 1455 C C . PHE A 1 192 ? 16.693 -10.635 -7.817 1.00 64.75 192 PHE A C 1
ATOM 1457 O O . PHE A 1 192 ? 17.781 -11.206 -7.890 1.00 64.75 192 PHE A O 1
ATOM 1464 N N . GLU A 1 193 ? 15.970 -10.369 -8.906 1.00 68.12 193 GLU A N 1
ATOM 1465 C CA . GLU A 1 193 ? 16.470 -10.635 -10.257 1.00 68.12 193 GLU A CA 1
ATOM 1466 C C . GLU A 1 193 ? 16.976 -9.357 -10.921 1.00 68.12 193 GLU A C 1
ATOM 1468 O O . GLU A 1 193 ? 16.258 -8.371 -11.054 1.00 68.12 193 GLU A O 1
ATOM 1473 N N . ALA A 1 194 ? 18.228 -9.367 -11.362 1.00 68.25 194 ALA A N 1
ATOM 1474 C CA . ALA A 1 194 ? 18.827 -8.260 -12.098 1.00 68.25 194 ALA A CA 1
ATOM 1475 C C . ALA A 1 194 ? 19.039 -8.657 -13.562 1.00 68.25 194 ALA A C 1
ATOM 1477 O O . ALA A 1 194 ? 19.308 -9.832 -13.819 1.00 68.25 194 ALA A O 1
ATOM 1478 N N . PRO A 1 195 ? 18.998 -7.713 -14.518 1.00 71.50 195 PRO A N 1
ATOM 1479 C CA . PRO A 1 195 ? 19.386 -8.005 -15.893 1.00 71.50 195 PRO A CA 1
ATOM 1480 C C . PRO A 1 195 ? 20.780 -8.651 -15.969 1.00 71.50 195 PRO A C 1
ATOM 1482 O O . PRO A 1 195 ? 21.683 -8.309 -15.195 1.00 71.50 195 PRO A O 1
ATOM 1485 N N . GLU A 1 196 ? 20.968 -9.603 -16.885 1.00 74.94 196 GLU A N 1
ATOM 1486 C CA . GLU A 1 196 ? 22.232 -10.353 -17.009 1.00 74.94 196 GLU A CA 1
ATOM 1487 C C . GLU A 1 196 ? 23.450 -9.442 -17.252 1.00 74.94 196 GLU A C 1
ATOM 1489 O O . GLU A 1 196 ? 24.548 -9.725 -16.770 1.00 74.94 196 GLU A O 1
ATOM 1494 N N . ASP A 1 197 ? 23.257 -8.324 -17.956 1.00 69.38 197 ASP A N 1
ATOM 1495 C CA . ASP A 1 197 ? 24.295 -7.349 -18.296 1.00 69.38 197 ASP A CA 1
ATOM 1496 C C . ASP A 1 197 ? 24.631 -6.380 -17.147 1.00 69.38 197 ASP A C 1
ATOM 1498 O O . ASP A 1 197 ? 25.577 -5.590 -17.245 1.00 69.38 197 ASP A O 1
ATOM 1502 N N . TRP A 1 198 ? 23.900 -6.444 -16.029 1.00 69.06 198 TRP A N 1
ATOM 1503 C CA . TRP A 1 198 ? 24.089 -5.544 -14.898 1.00 69.06 198 TRP A CA 1
ATOM 1504 C C . TRP A 1 198 ? 25.125 -6.066 -13.903 1.00 69.06 198 TRP A C 1
ATOM 1506 O O . TRP A 1 198 ? 25.107 -7.216 -13.441 1.00 69.06 198 TRP A O 1
ATOM 1516 N N . ARG A 1 199 ? 26.018 -5.162 -13.485 1.00 70.75 199 ARG A N 1
ATOM 1517 C CA . ARG A 1 199 ? 26.902 -5.386 -12.340 1.00 70.75 199 ARG A CA 1
ATOM 1518 C C . ARG A 1 199 ? 26.177 -4.962 -11.068 1.00 70.75 199 ARG A C 1
ATOM 1520 O O . ARG A 1 199 ? 25.994 -3.779 -10.813 1.00 70.75 199 ARG A O 1
ATOM 1527 N N . VAL A 1 200 ? 25.820 -5.939 -10.247 1.00 64.19 200 VAL A N 1
ATOM 1528 C CA . VAL A 1 200 ? 25.178 -5.694 -8.957 1.00 64.19 200 VAL A CA 1
ATOM 1529 C C . VAL A 1 200 ? 26.232 -5.452 -7.880 1.00 64.19 200 VAL A C 1
ATOM 1531 O O . VAL A 1 200 ? 27.144 -6.260 -7.701 1.00 64.19 200 VAL A O 1
ATOM 1534 N N . VAL A 1 201 ? 26.103 -4.339 -7.155 1.00 66.31 201 VAL A N 1
ATOM 1535 C CA . VAL A 1 201 ? 26.942 -4.000 -6.000 1.00 66.31 201 VAL A CA 1
ATOM 1536 C C . VAL A 1 201 ? 26.042 -3.863 -4.775 1.00 66.31 201 VAL A C 1
ATOM 1538 O O . VAL A 1 201 ? 25.280 -2.909 -4.658 1.00 66.31 201 VAL A O 1
ATOM 1541 N N . VAL A 1 202 ? 26.133 -4.817 -3.848 1.00 57.50 202 VAL A N 1
ATOM 1542 C CA . VAL A 1 202 ? 25.409 -4.761 -2.570 1.00 57.50 202 VAL A CA 1
ATOM 1543 C C . VAL A 1 202 ? 26.283 -4.020 -1.562 1.00 57.50 202 VAL A C 1
ATOM 1545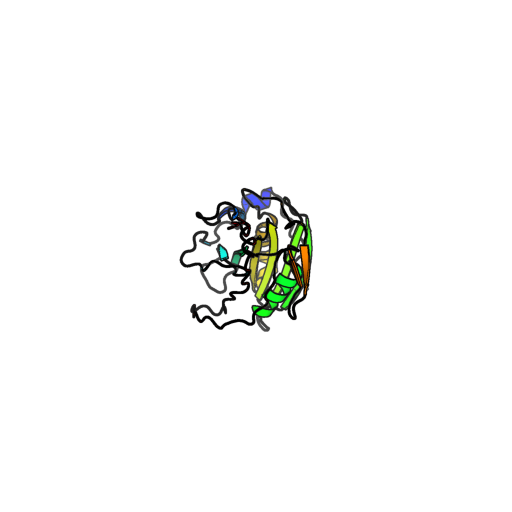 O O . VAL A 1 202 ? 27.332 -4.521 -1.156 1.00 57.50 202 VAL A O 1
ATOM 1548 N N . SER A 1 203 ? 25.884 -2.812 -1.168 1.00 49.75 203 SER A N 1
ATOM 1549 C CA . SER A 1 203 ? 26.609 -2.010 -0.179 1.00 49.75 203 SER A CA 1
ATOM 1550 C C . SER A 1 203 ? 25.899 -2.005 1.176 1.00 49.75 203 SER A C 1
ATOM 1552 O O . SER A 1 203 ? 24.673 -2.006 1.271 1.00 49.75 203 SER A O 1
ATOM 1554 N N . LYS A 1 204 ? 26.691 -2.012 2.257 1.00 43.62 204 LYS A N 1
ATOM 1555 C CA . LYS A 1 204 ? 26.191 -1.753 3.615 1.00 43.62 204 LYS A CA 1
ATOM 1556 C C . LYS A 1 204 ? 25.717 -0.295 3.707 1.00 43.62 204 LYS A C 1
ATOM 1558 O O . LYS A 1 204 ? 26.325 0.568 3.070 1.00 43.62 204 LYS A O 1
ATOM 1563 N N . PRO A 1 205 ? 24.696 0.009 4.525 1.00 45.44 205 PRO A N 1
ATOM 1564 C CA . PRO A 1 205 ? 24.183 1.368 4.645 1.00 45.44 205 PRO A CA 1
ATOM 1565 C C . PRO A 1 205 ? 25.280 2.334 5.061 1.00 45.44 205 PRO A C 1
ATOM 1567 O O . PRO A 1 205 ? 25.948 2.129 6.079 1.00 45.44 205 PRO A O 1
ATOM 1570 N N . ARG A 1 206 ? 25.394 3.450 4.344 1.00 39.72 206 ARG A N 1
ATOM 1571 C CA . ARG A 1 206 ? 25.932 4.668 4.944 1.00 39.72 206 ARG A CA 1
ATOM 1572 C C . ARG A 1 206 ? 24.783 5.302 5.715 1.00 39.72 206 ARG A C 1
ATOM 1574 O O . ARG A 1 206 ? 23.743 5.583 5.131 1.00 39.72 206 ARG A O 1
ATOM 1581 N N . ARG A 1 207 ? 24.950 5.497 7.027 1.00 33.22 207 ARG A N 1
ATOM 1582 C CA . ARG A 1 207 ? 24.040 6.325 7.831 1.00 33.22 207 ARG A CA 1
ATOM 1583 C C . ARG A 1 207 ? 24.034 7.738 7.235 1.00 33.22 207 ARG A C 1
ATOM 1585 O O . ARG A 1 207 ? 24.887 8.544 7.584 1.00 33.22 207 ARG A O 1
ATOM 1592 N N . ALA A 1 208 ? 23.114 8.023 6.323 1.00 35.84 208 ALA A N 1
ATOM 1593 C CA . ALA A 1 208 ? 22.762 9.385 5.966 1.00 35.84 208 ALA A CA 1
ATOM 1594 C C . ALA A 1 208 ? 21.674 9.810 6.951 1.00 35.84 208 ALA A C 1
ATOM 1596 O O . ALA A 1 208 ? 20.561 9.289 6.930 1.00 35.84 208 ALA A O 1
ATOM 1597 N N . GLY A 1 209 ? 22.050 10.664 7.901 1.00 32.59 209 GLY A N 1
ATOM 1598 C CA . GLY A 1 209 ? 21.115 11.232 8.856 1.00 32.59 209 GLY A CA 1
ATOM 1599 C C . GLY A 1 209 ? 20.132 12.163 8.156 1.00 32.59 209 GLY A C 1
ATOM 1600 O O . GLY A 1 209 ? 20.542 13.056 7.423 1.00 32.59 209 GLY A O 1
ATOM 1601 N N . LEU A 1 210 ? 18.848 11.973 8.441 1.00 28.39 210 LEU A N 1
ATOM 1602 C CA . LEU A 1 210 ? 17.875 13.054 8.486 1.00 28.39 210 LEU A CA 1
ATOM 1603 C C . LEU A 1 210 ? 16.831 12.684 9.548 1.00 28.39 210 LEU A C 1
ATOM 1605 O O . LEU A 1 210 ? 16.088 11.716 9.391 1.00 28.39 210 LEU A O 1
ATOM 1609 N N . GLU A 1 211 ? 16.825 13.414 10.665 1.00 26.50 211 GLU A N 1
ATOM 1610 C CA . GLU A 1 211 ? 15.763 13.338 11.670 1.00 26.50 211 GLU A CA 1
ATOM 1611 C C . GLU A 1 211 ? 14.512 14.028 11.118 1.00 26.50 211 GLU A C 1
ATOM 1613 O O . GLU A 1 211 ? 14.382 15.250 11.164 1.00 26.50 211 GLU A O 1
ATOM 1618 N N . LEU A 1 212 ? 13.555 13.241 10.634 1.00 24.67 212 LEU A N 1
ATOM 1619 C CA . LEU A 1 212 ? 12.152 13.630 10.705 1.00 24.67 212 LEU A CA 1
ATOM 1620 C C . LEU A 1 212 ? 11.669 13.247 12.104 1.00 24.67 212 LEU A C 1
ATOM 1622 O O . LEU A 1 212 ? 11.762 12.088 12.501 1.00 24.67 212 LEU A O 1
ATOM 1626 N N . ARG A 1 213 ? 11.159 14.215 12.878 1.00 25.27 213 ARG A N 1
ATOM 1627 C CA . ARG A 1 213 ? 10.424 13.945 14.125 1.00 25.27 213 ARG A CA 1
ATOM 1628 C C . ARG A 1 213 ? 9.046 13.359 13.799 1.00 25.27 213 ARG A C 1
ATOM 1630 O O . ARG A 1 213 ? 8.012 13.957 14.054 1.00 25.27 213 ARG A O 1
ATOM 1637 N N . HIS A 1 214 ? 9.063 12.160 13.248 1.00 25.88 214 HIS A N 1
ATOM 1638 C CA . HIS A 1 214 ? 8.081 11.110 13.447 1.00 25.88 214 HIS A CA 1
ATOM 1639 C C . HIS A 1 214 ? 8.929 9.843 13.576 1.00 25.88 214 HIS A C 1
ATOM 1641 O O . HIS A 1 214 ? 9.943 9.730 12.897 1.00 25.88 214 HIS A O 1
ATOM 1647 N N . ARG A 1 215 ? 8.620 8.944 14.511 1.00 28.39 215 ARG A N 1
ATOM 1648 C CA . ARG A 1 215 ? 9.441 7.755 14.804 1.00 28.39 215 ARG A CA 1
ATOM 1649 C C . ARG A 1 215 ? 9.426 6.731 13.652 1.00 28.39 215 ARG A C 1
ATOM 1651 O O . ARG A 1 215 ? 8.987 5.611 13.855 1.00 28.39 215 ARG A O 1
ATOM 1658 N N . ASP A 1 216 ? 9.946 7.094 12.488 1.00 34.38 216 ASP A N 1
ATOM 1659 C CA . ASP A 1 216 ? 10.205 6.199 11.372 1.00 34.38 216 ASP A CA 1
ATOM 1660 C C . ASP A 1 216 ? 11.616 6.450 10.855 1.00 34.38 216 ASP A C 1
ATOM 1662 O O . ASP A 1 216 ? 11.978 7.528 10.380 1.00 34.38 216 ASP A O 1
ATOM 1666 N N . ARG A 1 217 ? 12.452 5.424 11.014 1.00 32.28 217 ARG A N 1
ATOM 1667 C CA . ARG A 1 217 ? 13.801 5.387 10.462 1.00 32.28 217 ARG A CA 1
ATOM 1668 C C . ARG A 1 217 ? 13.665 5.174 8.960 1.00 32.28 217 ARG A C 1
ATOM 1670 O O . ARG A 1 217 ? 13.431 4.057 8.514 1.00 32.28 217 ARG A O 1
ATOM 1677 N N . SER A 1 218 ? 13.801 6.254 8.200 1.00 33.25 218 SER A N 1
ATOM 1678 C CA . SER A 1 218 ? 13.824 6.229 6.743 1.00 33.25 218 SER A CA 1
ATOM 1679 C C . SER A 1 218 ? 14.993 5.390 6.218 1.00 33.25 218 SER A C 1
ATOM 1681 O O . SER A 1 218 ? 16.091 5.343 6.778 1.00 33.25 218 SER A O 1
ATOM 1683 N N . LEU A 1 219 ? 14.708 4.679 5.134 1.00 36.50 219 LEU A N 1
ATOM 1684 C CA . LEU A 1 219 ? 15.507 3.608 4.577 1.00 36.50 219 LEU A CA 1
ATOM 1685 C C . LEU A 1 219 ? 15.815 3.953 3.104 1.00 36.50 219 LEU A C 1
ATOM 1687 O O . LEU A 1 219 ? 14.933 3.861 2.259 1.00 36.50 219 LEU A O 1
ATOM 1691 N N . ALA A 1 220 ? 17.061 4.350 2.805 1.00 32.66 220 ALA A N 1
ATOM 1692 C CA . ALA A 1 220 ? 17.576 4.550 1.445 1.00 32.66 220 ALA A CA 1
ATOM 1693 C C . ALA A 1 220 ? 18.455 3.368 1.019 1.00 32.66 220 ALA A C 1
ATOM 1695 O O . ALA A 1 220 ? 19.533 3.172 1.584 1.00 32.66 220 ALA A O 1
ATOM 1696 N N . TRP A 1 221 ? 17.997 2.564 0.051 1.00 43.28 221 TRP A N 1
ATOM 1697 C CA . TRP A 1 221 ? 18.651 1.299 -0.304 1.00 43.28 221 TRP A CA 1
ATOM 1698 C C . TRP A 1 221 ? 18.468 0.970 -1.777 1.00 43.28 221 TRP A C 1
ATOM 1700 O O . TRP A 1 221 ? 17.420 0.477 -2.155 1.00 43.28 221 TRP A O 1
ATOM 1710 N N . LEU A 1 222 ? 19.509 1.221 -2.569 1.00 31.86 222 LEU A N 1
ATOM 1711 C CA . LEU A 1 222 ? 19.928 0.524 -3.796 1.00 31.86 222 LEU A CA 1
ATOM 1712 C C . LEU A 1 222 ? 20.662 1.542 -4.674 1.00 31.86 222 LEU A C 1
ATOM 1714 O O . LEU A 1 222 ? 20.067 2.448 -5.241 1.00 31.86 222 LEU A O 1
ATOM 1718 N N . GLY A 1 223 ? 21.981 1.400 -4.784 1.00 31.17 223 GLY A N 1
ATOM 1719 C CA . GLY A 1 223 ? 22.734 2.030 -5.864 1.00 31.17 223 GLY A CA 1
ATOM 1720 C C . GLY A 1 223 ? 22.861 1.013 -6.985 1.00 31.17 223 GLY A C 1
ATOM 1721 O O . GLY A 1 223 ? 23.463 -0.038 -6.770 1.00 31.17 223 GLY A O 1
ATOM 1722 N N . VAL A 1 224 ? 22.287 1.293 -8.153 1.00 32.91 224 VAL A N 1
ATOM 1723 C CA . VAL A 1 224 ? 22.505 0.469 -9.344 1.00 32.91 224 VAL A CA 1
ATOM 1724 C C . VAL A 1 224 ? 23.159 1.326 -10.413 1.00 32.91 224 VAL A C 1
ATOM 1726 O O . VAL A 1 224 ? 22.585 2.313 -10.864 1.00 32.91 224 VAL A O 1
ATOM 1729 N N . GLU A 1 225 ? 24.384 0.969 -10.788 1.00 32.12 225 GLU A N 1
ATOM 1730 C CA . GLU A 1 225 ? 25.148 1.669 -11.817 1.00 32.12 225 GLU A CA 1
ATOM 1731 C C . GLU A 1 225 ? 25.044 0.905 -13.141 1.00 32.12 225 GLU A C 1
ATOM 1733 O O . GLU A 1 225 ? 25.453 -0.254 -13.246 1.00 32.12 225 GLU A O 1
ATOM 1738 N N . ARG A 1 226 ? 24.510 1.562 -14.176 1.00 30.33 226 ARG A N 1
ATOM 1739 C CA . ARG A 1 226 ? 24.547 1.047 -15.548 1.00 30.33 226 ARG A CA 1
ATOM 1740 C C . ARG A 1 226 ? 25.964 1.226 -16.089 1.00 30.33 226 ARG A C 1
ATOM 1742 O O . ARG A 1 226 ? 26.511 2.326 -16.036 1.00 30.33 226 ARG A O 1
ATOM 1749 N N . ARG A 1 227 ? 26.564 0.167 -16.639 1.00 33.97 227 ARG A N 1
ATOM 1750 C CA . ARG A 1 227 ? 27.834 0.296 -17.366 1.00 33.97 227 ARG A CA 1
ATOM 1751 C C . ARG A 1 227 ? 27.597 1.210 -18.571 1.00 33.97 227 ARG A C 1
ATOM 1753 O O . ARG A 1 227 ? 26.702 0.938 -19.369 1.00 33.97 227 ARG A O 1
ATOM 1760 N N . ALA A 1 228 ? 28.396 2.265 -18.720 1.00 33.47 228 ALA A N 1
ATOM 1761 C CA . ALA A 1 228 ? 28.537 2.890 -20.028 1.00 33.47 228 ALA A CA 1
ATOM 1762 C C . ALA A 1 228 ? 29.016 1.802 -21.000 1.00 33.47 228 ALA A C 1
ATOM 1764 O O . ALA A 1 228 ? 29.910 1.018 -20.654 1.00 33.47 228 ALA A O 1
ATOM 1765 N N . ALA A 1 229 ? 28.386 1.713 -22.174 1.00 32.56 229 ALA A N 1
ATOM 1766 C CA . ALA A 1 229 ? 28.883 0.859 -23.244 1.00 32.56 229 ALA A CA 1
ATOM 1767 C C . ALA A 1 229 ? 30.368 1.192 -23.478 1.00 32.56 229 ALA A C 1
ATOM 1769 O O . ALA A 1 229 ? 30.735 2.368 -23.371 1.00 32.56 229 ALA A O 1
ATOM 1770 N N . PRO A 1 230 ? 31.239 0.200 -23.735 1.00 34.81 230 PRO A N 1
ATOM 1771 C CA . PRO A 1 230 ? 32.606 0.503 -24.124 1.00 34.81 230 PRO A CA 1
ATOM 1772 C C . PRO A 1 230 ? 32.543 1.445 -25.327 1.00 34.81 230 PRO A C 1
ATOM 1774 O O . PRO A 1 230 ? 31.896 1.126 -26.322 1.00 34.81 230 PRO A O 1
ATOM 1777 N N . ALA A 1 231 ? 33.150 2.626 -25.195 1.00 38.09 231 ALA A N 1
ATOM 1778 C CA . ALA A 1 231 ? 33.368 3.493 -26.337 1.00 38.09 231 ALA A CA 1
ATOM 1779 C C . ALA A 1 231 ? 34.113 2.664 -27.384 1.00 38.09 231 ALA A C 1
ATOM 1781 O O . ALA A 1 231 ? 35.136 2.052 -27.055 1.00 38.09 231 ALA A O 1
ATOM 1782 N N . ASP A 1 232 ? 33.571 2.606 -28.600 1.00 36.31 232 ASP A N 1
ATOM 1783 C CA . ASP A 1 232 ? 34.277 2.052 -29.745 1.00 36.31 232 ASP A CA 1
ATOM 1784 C C . ASP A 1 232 ? 35.651 2.715 -29.798 1.00 36.31 232 ASP A C 1
ATOM 1786 O O . ASP A 1 232 ? 35.786 3.922 -30.007 1.00 36.31 232 ASP A O 1
ATOM 1790 N N . VAL A 1 233 ? 36.684 1.921 -29.522 1.00 40.16 233 VAL A N 1
ATOM 1791 C CA . VAL A 1 233 ? 38.061 2.330 -29.752 1.00 40.16 233 VAL A CA 1
ATOM 1792 C C . VAL A 1 233 ? 38.218 2.352 -31.261 1.00 40.16 233 VAL A C 1
ATOM 1794 O O . VAL A 1 233 ? 38.425 1.313 -31.891 1.00 40.16 233 VAL A O 1
ATOM 1797 N N . ASP A 1 234 ? 38.072 3.549 -31.817 1.00 35.38 234 ASP A N 1
ATOM 1798 C CA . ASP A 1 234 ? 38.409 3.887 -33.188 1.00 35.38 234 ASP A CA 1
ATOM 1799 C C . ASP A 1 234 ? 39.866 3.471 -33.438 1.00 35.38 234 ASP A C 1
ATOM 1801 O O . ASP A 1 234 ? 40.829 4.104 -32.997 1.00 35.38 234 ASP A O 1
ATOM 1805 N N . ARG A 1 235 ? 40.036 2.309 -34.076 1.00 40.34 235 ARG A N 1
ATOM 1806 C CA . ARG A 1 235 ? 41.321 1.855 -34.602 1.00 40.34 235 ARG A CA 1
ATOM 1807 C C . ARG A 1 235 ? 41.569 2.595 -35.905 1.00 40.34 235 ARG A C 1
ATOM 1809 O O . ARG A 1 235 ? 41.513 2.003 -36.981 1.00 40.34 235 ARG A O 1
ATOM 1816 N N . THR A 1 236 ? 41.920 3.870 -35.811 1.00 36.28 236 THR A N 1
ATOM 1817 C CA . THR A 1 236 ? 42.579 4.544 -36.923 1.00 36.28 236 THR A CA 1
ATOM 1818 C C . THR A 1 236 ? 44.057 4.159 -36.897 1.00 36.28 236 THR A C 1
ATOM 1820 O O . THR A 1 236 ? 44.869 4.681 -36.134 1.00 36.28 236 THR A O 1
ATOM 1823 N N . GLN A 1 237 ? 44.401 3.168 -37.719 1.00 34.94 237 GLN A N 1
ATOM 1824 C CA . GLN A 1 237 ? 45.773 2.928 -38.142 1.00 34.94 237 GLN A CA 1
ATOM 1825 C C . GLN A 1 237 ? 46.279 4.175 -38.875 1.00 34.94 237 GLN A C 1
ATOM 1827 O O . GLN A 1 237 ? 45.748 4.527 -39.926 1.00 34.94 237 GLN A O 1
ATOM 1832 N N . HIS A 1 238 ? 47.355 4.785 -38.385 1.00 33.66 238 HIS A N 1
ATOM 1833 C CA . HIS A 1 238 ? 48.233 5.576 -39.236 1.00 33.66 238 HIS A CA 1
ATOM 1834 C C . HIS A 1 238 ? 49.607 4.923 -39.283 1.00 33.66 238 HIS A C 1
ATOM 1836 O O . HIS A 1 238 ? 50.406 4.989 -38.356 1.00 33.66 238 HIS A O 1
ATOM 1842 N N . VAL A 1 239 ? 49.826 4.256 -40.413 1.00 32.97 239 VAL A N 1
ATOM 1843 C CA . VAL A 1 239 ? 51.137 3.962 -40.975 1.00 32.97 239 VAL A CA 1
ATOM 1844 C C . VAL A 1 239 ? 51.754 5.288 -41.417 1.00 32.97 239 VAL A C 1
ATOM 1846 O O . VAL A 1 239 ? 51.193 5.950 -42.293 1.00 32.97 239 VAL A O 1
ATOM 1849 N N . ARG A 1 240 ? 52.901 5.645 -40.836 1.00 39.56 240 ARG A N 1
ATOM 1850 C CA . ARG A 1 240 ? 54.131 6.045 -41.538 1.00 39.56 240 ARG A CA 1
ATOM 1851 C C . ARG A 1 240 ? 55.284 6.161 -40.552 1.00 39.56 240 ARG A C 1
ATOM 1853 O O . ARG A 1 240 ? 55.084 6.796 -39.498 1.00 39.56 240 ARG A O 1
#

Foldseek 3Di:
DDDLPPDLDDDPVRLVVFWDKDWWADPVDLQRTKIFTAGPPWDKDQDDPPFDAAAQFWGWRIKTFNDPDPQTWIKTKTKHAHQFAFPPVLSVCLVCVLQQWDWDDWDWDAAPLGIWIWTWTWHDDPFIKIWIWIWDDAPRMIIITITIHTPVCCVPCSSRSVRGSRGMDRPDGPSDSDDPAWDWDDDPRGITTGHPQWDADADDDDPPDDDDPPPDDGDHDGDTDDDDDPDPPPPPDDDD

Sequence (240 aa):
MFDPLAPAPKSLATIASTHDLAHGGREDEPASAYGMFVPKRWACATAFSGVTSGLGVPEPLGAFLLEPSPQSPAVLVTMCRFGAEIGVEDFLRYRSTCDGWTVRDTRWTAGLHGPRLQVAAARGTDVPELRVTTAIVDNARLFLVEAVAQERWWPELHARMWPCGLSFGLAAPTGVERLGRTRTVETAAFSFEAPEDWRVVVSKPRRAGLELRHRDRSLAWLGVERRAAPADVDRTQHVR

Nearest PDB structures (foldseek):
  4rth-assembly2_B  TM=6.939E-01  e=3.635E-06  Zea mays
  4rth-assembly1_A  TM=6.904E-01  e=3.635E-06  Zea mays
  2xb3-assembly1_A  TM=7.119E-01  e=9.983E-06  Thermosynechococcus vestitus BP-1
  2lnj-assembly1_A  TM=6.545E-01  e=1.235E-05  Synechocystis sp. PCC 6803
  2h36-assembly1_X  TM=4.267E-01  e=4.148E-01  Sulfolobus islandicus filamentous virus

Mean predicted aligned error: 11.33 Å

Solvent-accessible surface area (backbone atoms only — not comparable to full-atom values): 14254 Å² total; per-residue (Å²): 132,89,66,91,81,58,83,61,87,64,55,70,70,56,44,62,75,48,30,42,84,43,70,34,30,47,91,94,39,66,78,56,22,33,38,26,40,40,50,61,84,39,48,77,46,42,80,78,80,92,73,75,81,49,36,49,20,74,34,78,32,31,41,35,23,67,44,103,47,98,82,40,42,33,40,36,31,32,36,25,38,43,91,38,45,64,43,64,66,51,51,51,55,46,51,34,47,75,75,60,26,46,77,77,48,76,48,81,42,90,42,98,90,45,69,27,46,35,39,36,29,36,33,74,83,90,75,30,35,33,35,41,34,29,35,41,71,44,65,47,27,41,37,35,29,36,35,36,35,46,53,89,49,38,87,71,44,42,65,56,48,52,51,30,45,70,47,52,43,59,76,61,71,76,80,36,84,67,72,78,67,60,40,83,45,82,55,101,80,46,55,30,32,33,43,69,89,57,66,84,63,92,74,81,83,76,89,75,88,73,90,59,100,52,104,64,87,84,61,84,52,64,72,78,64,80,78,74,74,80,74,82,77,79,81,77,82,78,89,128